Protein 1GL2 (pdb70)

Foldseek 3Di:
DVVVVVVVVVVVVVVVVVVVVVVVVVVVVVVVVVVVVVVVVVVVVVVVVVVVVD/DVVVVVVVVVVVVVVVVVVVVVVVVVVVVVCVVVVVVVVVVVVVVVVVVVVVVVVVVVVD/DDPVVVVVVVCVVVVVVVVVVVVVVVVVVVVVVVVVVVVVVVVVVVVVVVVVVVVVVVVD/DVVVVVVVVVVVVVVVVVVVVVVVVVVVVVVVVVVVVVCVVVVVVVVVVVVVVVD

Sequence (229 aa):
RVRNLQSEVEGV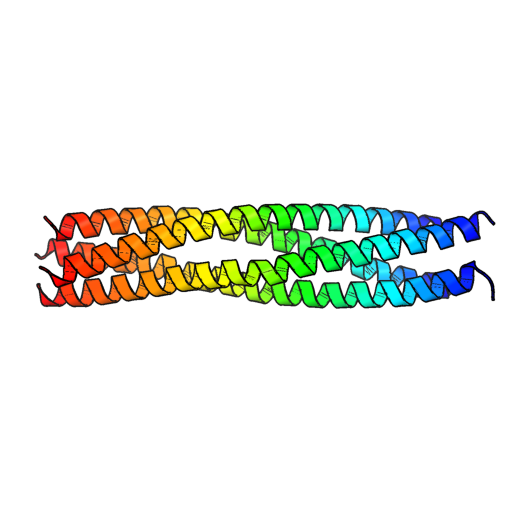KNIMTQNVERILARGENLDHLRNKTEDLEATSEHFKTTSQKVHERESSIRQLEADIMDINEIFKDLGMMIHEQGDVIDSIEANVESAEVHVQQANQQLSRAAMNRATQSIERSHRIATETDQIGTEIIEELGEQRDQLERTKSRLVNTNENLSKSRKILRSMDAGLDALSSIISRQKQMGQEIGNELDEQNEIIDDLANLVENTDEKLRTEARRVTL

InterPro domains:
  IPR001388 Synaptobrevin-like [PR00219] (16-35)
  IPR001388 Synaptobrevin-like [PR00219] (36-55)
  IPR001388 Synaptobrevin-like [PR00219] (72-91)
  IPR001388 Synaptobrevin-like [PS00417] (29-48)
  IPR016444 Synaptobrevin/Vesicle-associated membrane protein [PIRSF005409] (6-93)
  IPR016444 Synaptobrevin/Vesicle-associated membrane protein [PTHR45701] (6-94)
  IPR042855 v-SNARE, coiled-coil homology domain [PF00957] (12-91)
  IPR042855 v-SNARE, coiled-coil homology domain [PS50892] (11-71)

B-factor: mean 22.13, std 10.2, range [7.34, 128.79]

CATH classification: 1.20.5.110

Radius of gyration: 25.36 Å; Cα contacts (8 Å, |Δi|>4): 239; chains: 4; bounding box: 27×21×88 Å

GO terms:
  GO:0030496 midbody (C, IDA)
  GO:0031901 early endosome membrane (C, EXP)
  GO:0031902 late endosome membrane (C, EXP)
  GO:0005765 lysosomal membrane (C, EXP)
  GO:0005515 protein binding (F, IPI)
  GO:0005484 SNAP receptor activity (F, IDA)
  GO:0031902 late endosome membrane (C, IDA)
  GO:0055037 recycling endosome (C, IDA)
  GO:0005765 lysosomal membrane (C, IDA)
  GO:0031201 SNARE complex (C, IDA)
  GO:0016192 vesicle-mediated transport (P, IDA)
  GO:0006906 vesicle fusion (P, IDA)
  GO:0061025 membrane fusion (P, IDA)
  GO:0065003 protein-containing complex assembly (P, IDA)

Organism: Rattus norvegicus (NCBI:txid10116)

Solvent-accessible surface area: 11782 Å² total; per-residue (Å²): 96,14,75,57,4,56,66,76,2,116,23,0,96,86,27,0,60,80,0,17,100,58,0,85,38,0,12,125,57,0,59,104,0,71,79,41,0,86,74,0,27,55,1,0,82,87,0,54,57,15,2,93,151,81,176,149,131,35,43,22,1,109,108,4,16,44,55,1,88,68,1,5,102,27,0,82,60,0,11,118,36,0,121,95,22,12,98,18,0,75,42,0,20,55,28,1,62,33,1,26,61,24,0,77,62,0,9,113,68,0,67,86,51,69,194,82,157,14,61,54,0,17,86,104,1,68,141,34,0,43,64,0,4,110,26,0,77,112,2,59,96,35,0,28,101,8,57,80,24,0,63,116,1,70,60,76,1,66,80,2,42,110,20,1,55,104,0,138,152,23,26,177,87,92,94,75,32,7,95,42,0,51,63,12,2,69,112,0,58,103,17,0,74,88,1,4,97,41,0,62,92,0,28,126,23,2,84,53,1,12,75,44,0,90,82,3,20,105,66,0,116,71,12,2,179,47,14,90,108

Secondary structure (P-SEA, 3-state):
caaaaaaaaaaaaaaaaaaaaaaaaaaaaaaaaaaaaaaaaaaaaaaaaaaacc/caaaaaaaaaaaaaaaaaaaaaaaaaaaaaaaaaaaaaaaaaaaaaaaaaaaaaaaaaac/ccaaaaaaaaaaaaaaaaaaaaaaaaaaaaaaaaaaaaaaaaaaaaaaaaaaaaaaaaac/caaaaaaaaaaaaaaaaaaaaaaaaaaaaaaaaaaaaaaaaaaaaaaaaaaaaac

Structure (mmCIF, N/CA/C/O backbone):
data_1GL2
#
_entry.id   1GL2
#
_cell.length_a   50.700
_cell.length_b   41.100
_cell.length_c   51.500
_cell.angle_alpha   90.00
_cell.angle_beta   109.40
_cell.angle_gamma   90.00
#
_symmetry.space_group_name_H-M   'P 1 21 1'
#
loop_
_entity.id
_entity.type
_entity.pdbx_description
1 polymer ENDOB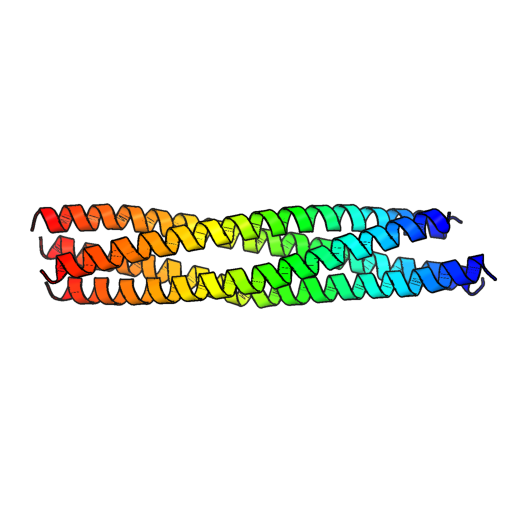REVIN
2 polymer 'SYNTAXIN 7'
3 polymer 'VESICLE TRANSPORT V-SNARE PROTEIN VTI1-LIKE 1'
4 polymer 'SYNTAXIN 8'
5 water water
#
loop_
_atom_site.group_PDB
_atom_site.id
_atom_site.type_symbol
_atom_site.label_atom_id
_atom_site.label_alt_id
_atom_site.label_comp_id
_atom_site.label_asym_id
_atom_site.label_entity_id
_atom_site.label_seq_id
_atom_site.pdbx_PDB_ins_code
_atom_site.Cartn_x
_atom_site.Cartn_y
_atom_site.Cartn_z
_atom_site.occupancy
_atom_site.B_iso_or_equiv
_atom_site.auth_seq_id
_atom_site.auth_comp_id
_atom_site.auth_asym_id
_atom_site.auth_atom_id
_atom_site.pdbx_PDB_model_num
ATOM 1 N N . ARG A 1 10 ? 22.663 15.195 63.314 1.00 31.39 11 ARG A N 1
ATOM 2 C CA . ARG A 1 10 ? 23.140 16.605 63.430 1.00 32.39 11 ARG A CA 1
ATOM 3 C C . ARG A 1 10 ? 22.209 17.573 62.708 1.00 32.45 11 ARG A C 1
ATOM 4 O O . ARG A 1 10 ? 21.821 17.351 61.559 1.00 31.73 11 ARG A O 1
ATOM 6 N N . VAL A 1 11 ? 21.865 18.652 63.400 1.00 31.85 12 VAL A N 1
ATOM 7 C CA . VAL A 1 11 ? 20.984 19.674 62.861 1.00 31.33 12 VAL A CA 1
ATOM 8 C C . VAL A 1 11 ? 21.754 20.563 61.890 1.00 31.80 12 VAL A C 1
ATOM 9 O O . VAL A 1 11 ? 21.187 21.078 60.923 1.00 31.40 12 VAL A O 1
ATOM 13 N N . ARG A 1 12 ? 23.049 20.731 62.149 1.00 31.43 13 ARG A N 1
ATOM 14 C CA . ARG A 1 12 ? 23.904 21.551 61.297 1.00 30.10 13 ARG A CA 1
ATOM 15 C C . ARG A 1 12 ? 24.041 20.907 59.919 1.00 28.91 13 ARG A C 1
ATOM 16 O O . ARG A 1 12 ? 23.972 21.588 58.898 1.00 28.91 13 ARG A O 1
ATOM 18 N N . ASN A 1 13 ? 24.228 19.5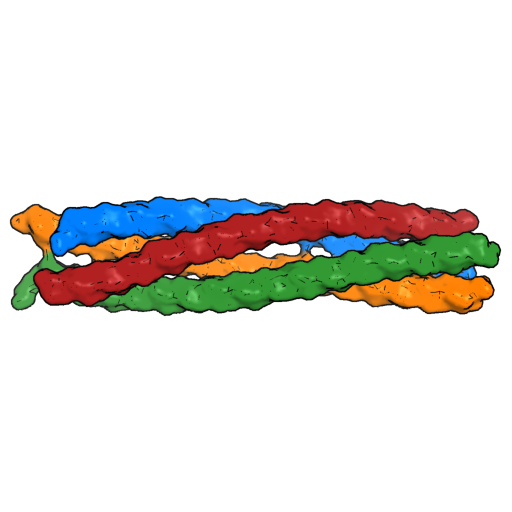91 59.896 1.00 28.02 14 ASN A N 1
ATOM 19 C CA . ASN A 1 13 ? 24.367 18.868 58.637 1.00 28.24 14 ASN A CA 1
ATOM 20 C C . ASN A 1 13 ? 23.074 18.987 57.832 1.00 27.33 14 ASN A C 1
ATOM 21 O O . ASN A 1 13 ? 23.083 19.385 56.668 1.00 27.10 14 ASN A O 1
ATOM 23 N N . LEU A 1 14 ? 21.964 18.644 58.474 1.00 27.03 15 LEU A N 1
ATOM 24 C CA . LEU A 1 14 ? 20.657 18.699 57.841 1.00 25.74 15 LEU A CA 1
ATOM 25 C C . LEU A 1 14 ? 20.414 20.091 57.253 1.00 25.40 15 LEU A C 1
ATOM 26 O O . LEU A 1 14 ? 19.895 20.218 56.143 1.00 23.80 15 LEU A O 1
ATOM 31 N N . GLN A 1 15 ? 20.807 21.129 57.989 1.00 25.67 16 GLN A N 1
ATOM 32 C CA . GLN A 1 15 ? 20.641 22.507 57.530 1.00 26.67 16 GLN A CA 1
ATOM 33 C C . GLN A 1 15 ? 21.403 22.769 56.234 1.00 26.75 16 GLN A C 1
ATOM 34 O O . GLN A 1 15 ? 20.893 23.427 55.322 1.00 24.98 16 GLN A O 1
ATOM 40 N N . SER A 1 16 ? 22.631 22.261 56.166 1.00 25.96 17 SER A N 1
ATOM 41 C CA . SER A 1 16 ? 23.469 22.436 54.986 1.00 26.37 17 SER A CA 1
ATOM 42 C C . SER A 1 16 ? 22.881 21.708 53.773 1.00 24.79 17 SER A C 1
ATOM 43 O O . SER A 1 16 ? 22.849 22.255 52.670 1.00 23.14 17 SER A O 1
ATOM 46 N N . GLU A 1 17 ? 22.417 20.477 53.983 1.00 24.34 18 GLU A N 1
ATOM 47 C CA . GLU A 1 17 ? 21.828 19.690 52.902 1.00 23.97 18 GLU A CA 1
ATOM 48 C C . GLU A 1 17 ? 20.555 20.340 52.387 1.00 22.74 18 GLU A C 1
ATOM 49 O O . GLU A 1 17 ? 20.292 20.336 51.186 1.00 21.81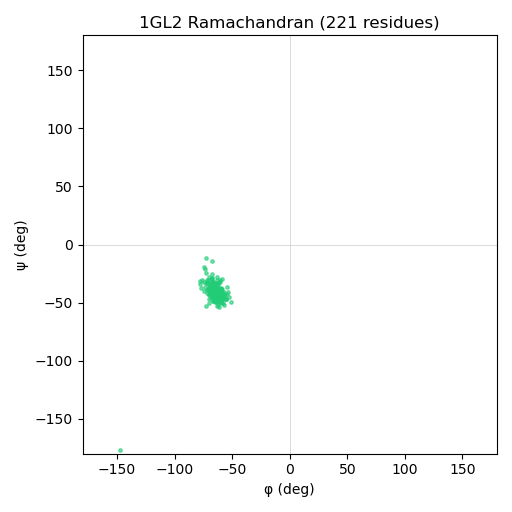 18 GLU A O 1
ATOM 55 N N . VAL A 1 18 ? 19.761 20.897 53.297 1.00 21.65 19 VAL A N 1
ATOM 56 C CA . VAL A 1 18 ? 18.526 21.557 52.906 1.00 20.03 19 VAL A CA 1
ATOM 57 C C . VAL A 1 18 ? 18.823 22.804 52.075 1.00 19.68 19 VAL A C 1
ATOM 58 O O . VAL A 1 18 ? 18.112 23.096 51.112 1.00 19.78 19 VAL A O 1
ATOM 62 N N . GLU A 1 19 ? 19.876 23.536 52.431 1.00 19.98 20 GLU A N 1
ATOM 63 C CA . GLU A 1 19 ? 20.242 24.729 51.675 1.00 20.70 20 GLU A CA 1
ATOM 64 C C . GLU A 1 19 ? 20.694 24.292 50.283 1.00 19.39 20 GLU A C 1
ATOM 65 O O . GLU A 1 19 ? 20.420 24.962 49.292 1.00 18.22 20 GLU A O 1
ATOM 71 N N . GLY A 1 20 ? 21.386 23.158 50.220 1.00 18.87 21 GLY A N 1
ATOM 72 C CA . GLY A 1 20 ? 21.848 22.637 48.945 1.00 17.90 21 GLY A CA 1
ATOM 73 C C . GLY A 1 20 ? 20.675 22.205 48.078 1.00 16.68 21 GLY A C 1
ATOM 74 O O . GLY A 1 20 ? 20.693 22.397 46.866 1.00 16.80 21 GLY A O 1
ATOM 75 N N . VAL A 1 21 ? 19.655 21.611 48.690 1.00 14.94 22 VAL A N 1
ATOM 76 C CA . VAL A 1 21 ? 18.480 21.190 47.937 1.00 14.72 22 VAL A CA 1
ATOM 77 C C . VAL A 1 21 ? 17.750 22.426 47.426 1.00 14.84 22 VAL A C 1
ATOM 78 O O . VAL A 1 21 ? 17.325 22.468 46.272 1.00 15.06 22 VAL A O 1
ATOM 82 N N . LYS A 1 22 ? 17.609 23.440 48.273 1.00 15.60 23 LYS A N 1
ATOM 83 C CA . LYS A 1 22 ? 16.929 24.650 47.835 1.00 17.47 23 LYS A CA 1
ATOM 84 C C . LYS A 1 22 ? 17.665 25.268 46.652 1.00 17.34 23 LYS A C 1
ATOM 85 O O . LYS A 1 22 ? 17.040 25.753 45.707 1.00 19.24 23 LYS A O 1
ATOM 91 N N . ASN A 1 23 ? 18.993 25.241 46.696 1.00 16.23 24 ASN A N 1
ATOM 92 C CA . ASN A 1 23 ? 19.789 25.808 45.618 1.00 16.52 24 ASN A CA 1
ATOM 93 C C . ASN A 1 23 ? 19.627 25.035 44.304 1.00 15.54 24 ASN A C 1
ATOM 94 O O . ASN A 1 23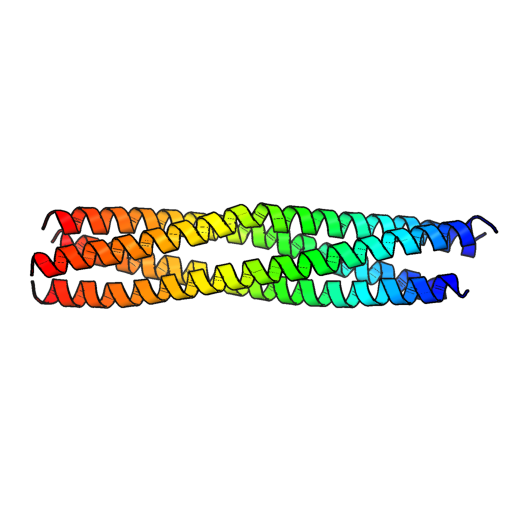 ? 19.452 25.637 43.244 1.00 14.85 24 ASN A O 1
ATOM 99 N N . ILE A 1 24 ? 19.682 23.708 44.382 1.00 15.57 25 ILE A N 1
ATOM 100 C CA . ILE A 1 24 ? 19.537 22.845 43.209 1.00 17.83 25 ILE A CA 1
ATOM 101 C C . ILE A 1 24 ? 18.148 22.989 42.595 1.00 16.00 25 ILE A C 1
ATOM 102 O O . ILE A 1 24 ? 18.007 23.164 41.385 1.00 16.76 25 ILE A O 1
ATOM 107 N N . MET A 1 25 ? 17.119 22.898 43.431 1.00 14.91 26 MET A N 1
ATOM 108 C CA . MET A 1 25 ? 15.752 23.005 42.944 1.00 11.97 26 MET A CA 1
ATOM 109 C C . MET A 1 25 ? 15.413 24.389 42.398 1.00 12.58 26 MET A C 1
ATOM 110 O O . MET A 1 25 ? 14.642 24.500 41.446 1.00 12.00 26 MET A O 1
ATOM 115 N N . THR A 1 26 ? 15.968 25.446 42.985 1.00 10.40 27 THR A N 1
ATOM 116 C CA . THR A 1 26 ? 15.690 26.781 42.464 1.00 11.41 27 THR A CA 1
ATOM 117 C C . THR A 1 26 ? 16.279 26.857 41.056 1.00 12.61 27 THR A C 1
ATOM 118 O O . THR A 1 26 ? 15.679 27.441 40.159 1.00 12.41 27 THR A O 1
ATOM 122 N N . GLN A 1 27 ? 17.446 26.247 40.864 1.00 13.25 28 GLN A N 1
ATOM 123 C CA . GLN A 1 27 ? 18.089 26.232 39.551 1.00 14.13 28 GLN A CA 1
ATOM 124 C C . GLN A 1 27 ? 17.263 25.405 38.577 1.00 13.11 28 GLN A C 1
ATOM 125 O O . GLN A 1 27 ? 17.261 25.677 37.374 1.00 12.26 28 GLN A O 1
ATOM 131 N N . ASN A 1 28 ? 16.582 24.384 39.093 1.00 10.48 29 ASN A N 1
ATOM 132 C CA . ASN A 1 28 ? 15.740 23.542 38.250 1.00 11.30 29 ASN A CA 1
ATOM 133 C C . ASN A 1 28 ? 14.517 24.333 37.797 1.00 10.57 29 ASN A C 1
ATOM 134 O O . ASN A 1 28 ? 14.064 24.180 36.663 1.00 9.33 29 ASN A O 1
ATOM 139 N N . VAL A 1 29 ? 13.978 25.177 38.677 1.00 10.02 30 VAL A N 1
ATOM 140 C CA . VAL A 1 29 ? 12.843 25.993 38.279 1.00 10.34 30 VAL A CA 1
ATOM 141 C C . VAL A 1 29 ? 13.323 26.950 37.182 1.00 10.53 30 VAL A C 1
ATOM 142 O O . VAL A 1 29 ? 12.581 27.243 36.248 1.00 12.62 30 VAL A O 1
ATOM 146 N N . GLU A 1 30 ? 14.563 27.426 37.281 1.00 11.70 31 GLU A N 1
ATOM 147 C CA . GLU A 1 30 ? 15.107 28.320 36.253 1.00 12.32 31 GLU A CA 1
ATOM 148 C C . GLU A 1 30 ? 15.259 27.552 34.945 1.00 12.09 31 GLU A C 1
ATOM 149 O O . GLU A 1 30 ? 15.051 28.098 33.863 1.00 11.92 31 GLU A O 1
ATOM 155 N N . ARG A 1 31 ? 15.644 26.284 35.047 1.00 12.21 32 ARG A N 1
ATOM 156 C CA . ARG A 1 31 ? 15.792 25.452 33.859 1.00 11.71 32 ARG A CA 1
ATOM 157 C C . ARG A 1 31 ? 14.428 25.258 33.209 1.00 10.71 32 ARG A C 1
ATOM 158 O O . ARG A 1 31 ? 14.322 25.226 31.987 1.00 11.37 32 ARG A O 1
ATOM 166 N N . ILE A 1 32 ? 13.380 25.137 34.024 1.00 11.68 33 ILE A N 1
ATOM 167 C CA . ILE A 1 32 ? 12.036 24.939 33.490 1.00 11.41 33 ILE A CA 1
ATOM 168 C C . ILE A 1 32 ? 11.446 26.231 32.932 1.00 11.29 33 ILE A C 1
ATOM 169 O O . ILE A 1 32 ? 10.657 26.198 31.989 1.00 10.37 33 ILE A O 1
ATOM 174 N N . LEU A 1 33 ? 11.825 27.371 33.507 1.00 11.24 34 LEU A N 1
ATOM 175 C CA . LEU A 1 33 ? 11.351 28.645 32.988 1.00 11.05 34 LEU A CA 1
ATOM 176 C C . LEU A 1 33 ? 12.023 28.809 31.625 1.00 11.75 34 LEU A C 1
ATOM 177 O O . LEU A 1 33 ? 11.424 29.306 30.673 1.00 12.15 34 LEU A O 1
ATOM 182 N N . ALA A 1 34 ? 13.270 28.364 31.526 1.00 11.60 35 ALA A N 1
ATOM 183 C CA . ALA A 1 34 ? 13.998 28.447 30.267 1.00 11.66 35 ALA A CA 1
ATOM 184 C C . ALA A 1 34 ? 13.418 27.459 29.259 1.00 12.49 35 ALA A C 1
ATOM 185 O O . ALA A 1 34 ? 13.308 27.770 28.069 1.00 13.42 35 ALA A O 1
ATOM 187 N N . ARG A 1 35 ? 13.040 26.268 29.722 1.00 12.53 36 ARG A N 1
ATOM 188 C CA . ARG A 1 35 ? 12.484 25.281 28.802 1.00 10.76 36 ARG A CA 1
ATOM 189 C C . ARG A 1 35 ? 11.162 25.796 28.250 1.00 10.96 36 ARG A C 1
ATOM 190 O O . ARG A 1 35 ? 10.811 25.513 27.113 1.00 10.81 36 ARG A O 1
ATOM 198 N N . GLY A 1 36 ? 10.432 26.553 29.063 1.00 11.72 37 GLY A N 1
ATOM 199 C CA . GLY A 1 36 ? 9.160 27.099 28.618 1.00 12.14 37 GLY A CA 1
ATOM 200 C C . GLY A 1 36 ? 9.385 28.049 27.458 1.00 13.66 37 GLY A C 1
ATOM 201 O O . GLY A 1 36 ? 8.644 28.037 26.480 1.00 12.62 37 GLY A O 1
ATOM 202 N N . GLU A 1 37 ? 10.416 28.881 27.564 1.00 13.62 38 GLU A N 1
ATOM 203 C CA . GLU A 1 37 ? 10.732 29.820 26.495 1.00 15.76 38 GLU A CA 1
ATOM 204 C C . GLU A 1 37 ? 11.145 29.052 25.241 1.00 15.83 38 GLU A C 1
ATOM 205 O O . GLU A 1 37 ? 10.671 29.338 24.140 1.00 15.82 38 GLU A O 1
ATOM 211 N N . ASN A 1 38 ? 12.035 28.078 25.417 1.00 15.75 39 ASN A N 1
ATOM 212 C CA . ASN A 1 38 ? 12.515 27.286 24.292 1.00 15.34 39 ASN A CA 1
ATOM 213 C C . ASN A 1 38 ? 11.400 26.475 23.640 1.00 14.68 39 ASN A C 1
ATOM 214 O O . ASN A 1 38 ? 11.408 26.288 22.427 1.00 15.17 39 ASN A O 1
ATOM 219 N N . LEU A 1 39 ? 10.435 26.005 24.430 1.00 13.91 40 LEU A N 1
ATOM 220 C CA . LEU A 1 39 ? 9.321 25.236 23.878 1.00 14.71 40 LEU A CA 1
ATOM 221 C C . LEU A 1 39 ? 8.377 26.137 23.074 1.00 15.90 40 LEU A C 1
ATOM 222 O O . LEU A 1 39 ? 7.857 25.730 22.034 1.00 15.52 40 LEU A O 1
ATOM 227 N N . ASP A 1 40 ? 8.145 27.355 23.554 1.00 16.28 41 ASP A N 1
ATOM 228 C CA . ASP A 1 40 ? 7.280 28.285 22.830 1.00 17.91 41 ASP A CA 1
ATOM 229 C C . ASP A 1 40 ? 7.947 28.648 21.502 1.00 17.90 41 ASP A C 1
ATOM 230 O O . ASP A 1 40 ? 7.294 28.715 20.463 1.00 19.98 41 ASP A O 1
ATOM 235 N N . HIS A 1 41 ? 9.255 28.881 21.546 1.00 17.86 42 HIS A N 1
ATOM 236 C CA . HIS A 1 41 ? 10.013 29.220 20.349 1.00 17.26 42 HIS A CA 1
ATOM 237 C C . HIS A 1 41 ? 9.895 28.067 19.352 1.00 18.16 42 HIS A C 1
ATOM 238 O O . HIS A 1 41 ? 9.582 28.279 18.178 1.00 17.33 42 HIS A O 1
ATOM 245 N N . LEU A 1 42 ? 10.136 26.845 19.823 1.00 17.11 43 LEU A N 1
ATOM 246 C CA . LEU A 1 42 ? 10.035 25.663 18.971 1.00 17.31 43 LEU A CA 1
ATOM 247 C C . LEU A 1 42 ? 8.610 25.500 18.436 1.00 17.85 43 LEU A C 1
ATOM 248 O O . LEU A 1 42 ? 8.426 25.189 17.260 1.00 17.42 43 LEU A O 1
ATOM 253 N N . ARG A 1 43 ? 7.601 25.714 19.279 1.00 18.62 44 ARG A N 1
ATOM 254 C CA . ARG A 1 43 ? 6.225 25.570 18.808 1.00 20.17 44 ARG A CA 1
ATOM 255 C C . ARG A 1 43 ? 5.923 26.523 17.664 1.00 20.90 44 ARG A C 1
ATOM 256 O O . ARG A 1 43 ? 5.225 26.157 16.717 1.00 20.12 44 ARG A O 1
ATOM 264 N N . ASN A 1 44 ? 6.433 27.749 17.754 1.00 21.25 45 ASN A N 1
ATOM 265 C CA . ASN A 1 44 ? 6.195 28.721 16.693 1.00 22.78 45 ASN A CA 1
ATOM 266 C C . ASN A 1 44 ? 6.824 28.234 15.397 1.00 21.68 45 ASN A C 1
ATOM 267 O O . ASN A 1 44 ? 6.245 28.380 14.321 1.00 21.76 45 ASN A O 1
ATOM 272 N N . LYS A 1 45 ? 8.009 27.645 15.503 1.00 19.89 46 LYS A N 1
ATOM 273 C CA . LYS A 1 45 ? 8.705 27.140 14.329 1.00 19.33 46 LYS A CA 1
ATOM 274 C C . LYS A 1 45 ? 7.934 25.991 13.700 1.00 17.74 46 LYS A C 1
ATOM 275 O O . LYS A 1 45 ? 7.909 25.856 12.482 1.00 16.37 46 LYS A O 1
ATOM 281 N N . THR A 1 46 ? 7.313 25.158 14.529 1.00 15.67 47 THR A N 1
ATOM 282 C CA . THR A 1 46 ? 6.541 24.036 14.005 1.00 17.10 47 THR A CA 1
ATOM 283 C C . THR A 1 46 ? 5.229 24.507 13.372 1.00 17.19 47 THR A C 1
ATOM 284 O O . THR A 1 46 ? 4.669 23.831 12.507 1.00 15.95 47 THR A O 1
ATOM 288 N N . GLU A 1 47 ? 4.735 25.666 13.794 1.00 17.48 48 GLU A N 1
ATOM 289 C CA . GLU A 1 47 ? 3.511 26.189 13.205 1.00 20.10 48 GLU A CA 1
ATOM 290 C C . GLU A 1 47 ? 3.867 26.716 11.819 1.00 18.96 48 GLU A C 1
ATOM 291 O O . GLU A 1 47 ? 3.111 26.539 10.869 1.00 18.57 48 GLU A O 1
ATOM 297 N N . ASP A 1 48 ? 5.027 27.357 11.711 1.00 17.56 49 ASP A N 1
ATOM 298 C CA . ASP A 1 48 ? 5.498 27.861 10.429 1.00 18.64 49 ASP A CA 1
ATOM 299 C C . ASP A 1 48 ? 5.732 26.665 9.498 1.00 19.25 49 ASP A C 1
ATOM 300 O O . ASP A 1 48 ? 5.431 26.720 8.305 1.00 19.38 49 ASP A O 1
ATOM 305 N N . LEU A 1 49 ? 6.271 25.584 10.055 1.00 17.70 50 LEU A N 1
ATOM 306 C CA . LEU A 1 49 ? 6.557 24.378 9.285 1.00 18.57 50 LEU A CA 1
ATOM 307 C C . LEU A 1 49 ? 5.278 23.734 8.765 1.00 19.00 50 LEU A C 1
ATOM 308 O O . LEU A 1 49 ? 5.200 23.317 7.609 1.00 17.81 50 LEU A O 1
ATOM 313 N N . GLU A 1 50 ? 4.275 23.650 9.628 1.00 19.95 51 GLU A N 1
ATOM 314 C CA . GLU A 1 50 ? 3.009 23.039 9.252 1.00 21.97 51 GLU A CA 1
ATOM 315 C C . GLU A 1 50 ? 2.325 23.877 8.169 1.00 20.74 51 GLU A C 1
ATOM 316 O O . GLU A 1 50 ? 1.718 23.338 7.242 1.00 18.93 51 GLU A O 1
ATOM 322 N N . ALA A 1 51 ? 2.449 25.198 8.282 1.00 20.55 52 ALA A N 1
ATOM 323 C CA . ALA A 1 51 ? 1.855 26.116 7.312 1.00 21.01 52 ALA A CA 1
ATOM 324 C C . ALA A 1 51 ? 2.472 25.910 5.928 1.00 20.17 52 ALA A C 1
ATOM 325 O O . ALA A 1 51 ? 1.758 25.799 4.932 1.00 19.91 52 ALA A O 1
ATOM 327 N N . THR A 1 52 ? 3.800 25.860 5.877 1.00 18.10 53 THR A N 1
ATOM 328 C CA . THR A 1 52 ? 4.515 25.661 4.623 1.00 17.83 53 THR A CA 1
ATOM 329 C C . THR A 1 52 ? 4.139 24.322 4.004 1.00 17.99 53 THR A C 1
ATOM 330 O O . THR A 1 52 ? 4.028 24.210 2.785 1.00 17.85 53 THR A O 1
ATOM 334 N N . SER A 1 53 ? 3.944 23.305 4.841 1.00 17.90 54 SER A N 1
ATOM 335 C CA . SER A 1 53 ? 3.591 21.981 4.336 1.00 19.35 54 SER A CA 1
ATOM 336 C C . SER A 1 53 ? 2.205 21.995 3.692 1.00 20.44 54 SER A C 1
ATOM 337 O O . SER A 1 53 ? 1.942 21.247 2.751 1.00 19.65 54 SER A O 1
ATOM 340 N N . GLU A 1 54 ? 1.319 22.840 4.206 1.00 22.53 55 GLU A N 1
ATOM 341 C CA . GLU A 1 54 ? -0.023 22.948 3.648 1.00 25.44 55 GLU A CA 1
ATOM 342 C C . GLU A 1 54 ? 0.082 23.552 2.253 1.00 24.56 55 GLU A C 1
ATOM 343 O O . GLU A 1 54 ? -0.576 23.091 1.316 1.00 23.92 55 GLU A O 1
ATOM 349 N N . HIS A 1 55 ? 0.917 24.581 2.120 1.00 23.18 56 HIS A N 1
ATOM 350 C CA . HIS A 1 55 ? 1.124 25.232 0.834 1.00 22.63 56 HIS A CA 1
ATOM 351 C C . HIS A 1 55 ? 1.690 24.207 -0.142 1.00 22.65 56 HIS A C 1
ATOM 352 O O . HIS A 1 55 ? 1.221 24.078 -1.272 1.00 22.35 56 HIS A O 1
ATOM 359 N N . PHE A 1 56 ? 2.706 23.479 0.306 1.00 21.53 57 PHE A N 1
ATOM 360 C CA . PHE A 1 56 ? 3.340 22.461 -0.524 1.00 20.67 57 PHE A CA 1
ATOM 361 C C . PHE A 1 56 ? 2.291 21.466 -1.019 1.00 21.07 57 PHE A C 1
ATOM 362 O O . PHE A 1 56 ? 2.250 21.133 -2.204 1.00 20.27 57 PHE A O 1
ATOM 370 N N . LYS A 1 57 ? 1.437 21.002 -0.111 1.00 21.85 58 LYS A N 1
ATOM 371 C CA . LYS A 1 57 ? 0.391 20.048 -0.467 1.00 24.96 58 LYS A CA 1
ATOM 372 C C . LYS A 1 57 ? -0.568 20.642 -1.498 1.00 26.82 58 LYS A C 1
ATOM 373 O O . LYS A 1 57 ? -0.905 20.000 -2.493 1.00 27.03 58 LYS A O 1
ATOM 379 N N . THR A 1 58 ? -1.001 21.873 -1.251 1.00 28.73 59 THR A N 1
ATOM 380 C CA . THR A 1 58 ? -1.922 22.572 -2.142 1.00 29.76 59 THR A CA 1
ATOM 381 C C . THR A 1 58 ? -1.345 22.760 -3.542 1.00 29.95 59 THR A C 1
ATOM 382 O O . THR A 1 58 ? -2.011 22.489 -4.541 1.00 29.33 59 THR A O 1
ATOM 386 N N . THR A 1 59 ? -0.106 23.231 -3.604 1.00 29.87 60 THR A N 1
ATOM 387 C CA . THR A 1 59 ? 0.569 23.458 -4.872 1.00 31.04 60 THR A CA 1
ATOM 388 C C . THR A 1 59 ? 0.750 22.156 -5.647 1.00 30.69 60 THR A C 1
ATOM 389 O O . THR A 1 59 ? 0.682 22.143 -6.874 1.00 30.56 60 THR A O 1
ATOM 393 N N . SER A 1 60 ? 0.985 21.062 -4.930 1.00 30.25 61 SER A N 1
ATOM 394 C CA . SER A 1 60 ? 1.163 19.766 -5.573 1.00 30.86 61 SER A CA 1
ATOM 395 C C . SER A 1 60 ? -0.153 19.268 -6.166 1.00 31.51 61 SER A C 1
ATOM 396 O O . SER A 1 60 ? -0.166 18.651 -7.230 1.00 31.02 61 SER A O 1
ATOM 399 N N . GLN A 1 61 ? -1.258 19.533 -5.477 1.00 32.18 62 GLN A N 1
ATOM 400 C CA . GLN A 1 61 ? -2.567 19.102 -5.957 1.00 34.97 62 GLN A CA 1
ATOM 401 C C . GLN A 1 61 ? -2.907 19.776 -7.278 1.00 35.71 62 GLN A C 1
ATOM 402 O O . GLN A 1 61 ? -3.641 19.225 -8.092 1.00 35.61 62 GLN A O 1
ATOM 408 N N . LYS A 1 62 ? -2.351 20.963 -7.492 1.00 38.34 63 LYS A N 1
ATOM 409 C CA . LYS A 1 62 ? -2.609 21.723 -8.707 1.00 41.25 63 LYS A CA 1
ATOM 410 C C . LYS A 1 62 ? -1.943 21.164 -9.957 1.00 42.67 63 LYS A C 1
ATOM 411 O O . LYS A 1 62 ? -2.607 20.940 -10.970 1.00 44.37 63 LYS A O 1
ATOM 417 N N . VAL A 1 63 ? -0.635 20.938 -9.892 1.00 43.81 64 VAL A N 1
ATOM 418 C CA . VAL A 1 63 ? 0.102 20.418 -11.041 1.00 45.08 64 VAL A CA 1
ATOM 419 C C . VAL A 1 63 ? -0.548 19.165 -11.629 1.00 45.68 64 VAL A C 1
ATOM 423 N N . HIS B 2 5 ? 17.173 26.909 73.611 1.00 40.01 169 HIS B N 1
ATOM 424 C CA . HIS B 2 5 ? 16.210 26.843 72.476 1.00 39.05 169 HIS B CA 1
ATOM 425 C C . HIS B 2 5 ? 16.860 27.083 71.112 1.00 36.60 169 HIS B C 1
ATOM 426 O O . HIS B 2 5 ? 16.160 27.202 70.110 1.00 35.85 169 HIS B O 1
ATOM 433 N N . GLU B 2 6 ? 18.188 27.155 71.060 1.00 35.28 170 GLU B N 1
ATOM 434 C CA . GLU B 2 6 ? 18.850 27.379 69.778 1.00 35.39 170 GLU B CA 1
ATOM 435 C C . GLU B 2 6 ? 18.738 26.155 68.882 1.00 32.07 170 GLU B C 1
ATOM 436 O O . GLU B 2 6 ? 18.572 26.282 67.670 1.00 30.89 170 GLU B O 1
ATOM 442 N N . ARG B 2 7 ? 18.843 24.967 69.467 1.00 28.70 171 ARG B N 1
ATOM 443 C CA . ARG B 2 7 ? 18.713 23.756 68.669 1.00 26.48 171 ARG B CA 1
ATOM 444 C C . ARG B 2 7 ? 17.250 23.652 68.250 1.00 24.36 171 ARG B C 1
ATOM 445 O O . ARG B 2 7 ? 16.944 23.327 67.107 1.00 24.06 171 ARG B O 1
ATOM 453 N N . GLU B 2 8 ? 16.347 23.932 69.184 1.00 22.57 172 GLU B N 1
ATOM 454 C CA . GLU B 2 8 ? 14.924 23.901 68.883 1.00 21.08 172 GLU B CA 1
ATOM 455 C C . GLU B 2 8 ? 14.656 24.889 67.751 1.00 19.76 172 GLU B C 1
ATOM 456 O O . GLU B 2 8 ? 13.971 24.565 66.783 1.00 17.13 172 GLU B O 1
ATOM 462 N N . SER B 2 9 ? 15.206 26.093 67.877 1.00 19.31 173 SER B N 1
ATOM 463 C CA . SER B 2 9 ? 15.027 27.122 66.859 1.00 19.55 173 SER B CA 1
ATOM 464 C C . SER B 2 9 ? 15.533 26.669 65.496 1.00 19.00 173 SER B C 1
ATOM 465 O O . SER B 2 9 ? 14.846 26.831 64.483 1.00 16.55 173 SER B O 1
ATOM 468 N N . SER B 2 10 ? 16.741 26.113 65.469 1.00 18.23 174 SER B N 1
ATOM 469 C CA . SER B 2 10 ? 17.319 25.642 64.219 1.00 18.14 174 SER B CA 1
ATOM 470 C C . SER B 2 10 ? 16.431 24.569 63.610 1.00 17.22 174 SER B C 1
ATOM 471 O O . SER B 2 10 ? 16.254 24.521 62.393 1.00 17.66 174 SER B O 1
ATOM 474 N N . ILE B 2 11 ? 15.870 23.716 64.462 1.00 15.41 175 ILE B N 1
ATOM 475 C CA . ILE B 2 11 ? 14.995 22.642 64.008 1.00 14.25 175 ILE B CA 1
ATOM 476 C C . ILE B 2 11 ? 13.690 23.197 63.426 1.00 13.30 175 ILE B C 1
ATOM 477 O O . ILE B 2 11 ? 13.233 22.752 62.372 1.00 13.86 175 ILE B O 1
ATOM 482 N N . ARG B 2 12 ? 13.102 24.174 64.110 1.00 12.71 176 ARG B N 1
ATOM 483 C CA . ARG B 2 12 ? 11.858 24.791 63.657 1.00 12.49 176 ARG B CA 1
ATOM 484 C C . ARG B 2 12 ? 12.059 25.566 62.351 1.00 13.21 176 ARG B C 1
ATOM 485 O O . ARG B 2 12 ? 11.169 25.613 61.502 1.00 13.05 176 ARG B O 1
ATOM 493 N N . GLN B 2 13 ? 13.232 26.170 62.187 1.00 14.11 177 GLN B N 1
ATOM 494 C CA . GLN B 2 13 ? 13.538 26.918 60.969 1.00 15.82 177 GLN B CA 1
ATOM 495 C C . GLN B 2 13 ? 13.763 25.948 59.820 1.00 14.86 177 GLN B C 1
ATOM 496 O O . GLN B 2 13 ? 13.452 26.239 58.664 1.00 13.69 177 GLN B O 1
ATOM 502 N N . LEU B 2 14 ? 14.307 24.788 60.157 1.00 12.82 178 LEU B N 1
ATOM 503 C CA . LEU B 2 14 ? 14.562 23.750 59.180 1.00 13.80 178 LEU B CA 1
ATOM 504 C C . LEU B 2 14 ? 13.225 23.355 58.551 1.00 13.14 178 LEU B C 1
ATOM 505 O O . LEU B 2 14 ? 13.139 23.112 57.342 1.00 11.27 178 LEU B O 1
ATOM 510 N N . GLU B 2 15 ? 12.183 23.302 59.379 1.00 11.36 179 GLU B N 1
ATOM 511 C CA . GLU B 2 15 ? 10.854 22.923 58.909 1.00 10.36 179 GLU B CA 1
ATOM 512 C C . GLU B 2 15 ? 10.329 23.915 57.889 1.00 9.97 179 GLU B C 1
ATOM 513 O O . GLU B 2 15 ? 9.758 23.523 56.876 1.00 8.59 179 GLU B O 1
ATOM 519 N N . ALA B 2 16 ? 10.513 25.202 58.163 1.00 10.29 180 ALA B N 1
ATOM 520 C CA . ALA B 2 16 ? 10.047 26.237 57.246 1.00 11.54 180 ALA B CA 1
ATOM 521 C C . ALA B 2 16 ? 10.761 26.103 55.912 1.00 11.27 180 ALA B C 1
ATOM 522 O O . ALA B 2 16 ? 10.160 26.302 54.862 1.00 12.08 180 ALA B O 1
ATOM 524 N N . ASP B 2 17 ? 12.046 25.770 55.964 1.00 10.67 181 ASP B N 1
ATOM 525 C CA . ASP B 2 17 ? 12.857 25.608 54.764 1.00 10.71 181 ASP B CA 1
ATOM 526 C C . ASP B 2 17 ? 12.440 24.361 53.988 1.00 11.11 181 ASP B C 1
ATOM 527 O O . ASP B 2 17 ? 12.512 24.336 52.763 1.00 11.73 181 ASP B O 1
ATOM 532 N N . ILE B 2 18 ? 12.019 23.324 54.702 1.00 10.21 182 ILE B N 1
ATOM 533 C CA . ILE B 2 18 ? 11.573 22.095 54.058 1.00 11.23 182 ILE B CA 1
ATOM 534 C C . ILE B 2 18 ? 10.215 22.341 53.393 1.00 11.51 182 ILE B C 1
ATOM 535 O O . ILE B 2 18 ? 9.911 21.753 52.357 1.00 10.84 182 ILE B O 1
ATOM 540 N N . MET B 2 19 ? 9.404 23.221 53.981 1.00 11.73 183 MET B N 1
ATOM 541 C CA . MET B 2 19 ? 8.105 23.553 53.394 1.00 12.33 183 MET B CA 1
ATOM 542 C C . MET B 2 19 ? 8.357 24.348 52.112 1.00 11.62 183 MET B C 1
ATOM 543 O O . MET B 2 19 ? 7.676 24.155 51.101 1.00 12.07 183 MET B O 1
ATOM 548 N N . ASP B 2 20 ? 9.338 25.246 52.165 1.00 9.75 184 ASP B N 1
ATOM 549 C CA . ASP B 2 20 ? 9.700 26.062 51.007 1.00 9.54 184 ASP B CA 1
ATOM 550 C C . ASP B 2 20 ? 10.133 25.169 49.849 1.00 9.64 184 ASP B C 1
ATOM 551 O O . ASP B 2 20 ? 9.790 25.424 48.693 1.00 9.83 184 ASP B O 1
ATOM 556 N N . ILE B 2 21 ? 10.887 24.123 50.164 1.00 8.55 185 ILE B N 1
ATOM 557 C CA . ILE B 2 21 ? 11.352 23.199 49.138 1.00 9.86 185 ILE B CA 1
ATOM 558 C C . ILE B 2 21 ? 10.167 22.447 48.560 1.00 10.55 185 ILE B C 1
ATOM 559 O O . ILE B 2 21 ? 10.100 22.221 47.356 1.00 11.30 185 ILE B O 1
ATOM 564 N N . ASN B 2 22 ? 9.229 22.062 49.418 1.00 10.52 186 ASN B N 1
ATOM 565 C CA . ASN B 2 22 ? 8.036 21.361 48.960 1.00 11.82 186 ASN B CA 1
ATOM 566 C C . ASN B 2 22 ? 7.295 22.227 47.936 1.00 11.33 186 ASN B C 1
ATOM 567 O O . ASN B 2 22 ? 6.810 21.728 46.921 1.00 9.07 186 ASN B O 1
ATOM 572 N N . GLU B 2 23 ? 7.211 23.528 48.204 1.00 11.45 187 GLU B N 1
ATOM 573 C CA . GLU B 2 23 ? 6.542 24.441 47.285 1.00 10.93 187 GLU B CA 1
ATOM 574 C C . GLU B 2 23 ? 7.323 24.609 45.979 1.00 11.63 187 GLU B C 1
ATOM 575 O O . GLU B 2 23 ? 6.731 24.862 44.934 1.00 12.40 187 GLU B O 1
ATOM 581 N N . ILE B 2 24 ? 8.645 24.474 46.028 1.00 10.87 188 ILE B N 1
ATOM 582 C CA . ILE B 2 24 ? 9.445 24.604 44.812 1.00 11.25 188 ILE B CA 1
ATOM 583 C C . ILE B 2 24 ? 9.162 23.402 43.911 1.00 10.81 188 ILE B C 1
ATOM 584 O O . ILE B 2 24 ? 9.015 23.543 42.695 1.00 9.36 188 ILE B O 1
ATOM 589 N N . PHE B 2 25 ? 9.088 22.219 44.516 1.00 11.46 189 PHE B N 1
ATOM 590 C CA . PHE B 2 25 ? 8.801 21.004 43.764 1.00 12.28 189 PHE B CA 1
ATOM 591 C C . PHE B 2 25 ? 7.437 21.138 43.110 1.00 12.18 189 PHE B C 1
ATOM 592 O O . PHE B 2 25 ? 7.270 20.798 41.939 1.00 12.60 189 PHE B O 1
ATOM 600 N N . LYS B 2 26 ? 6.463 21.636 43.871 1.00 11.29 190 LYS B N 1
ATOM 601 C CA . LYS B 2 26 ? 5.112 21.808 43.354 1.00 11.27 190 LYS B CA 1
ATOM 602 C C . LYS B 2 26 ? 5.084 22.808 42.213 1.00 12.27 190 LYS B C 1
ATOM 603 O O . LYS B 2 26 ? 4.375 22.613 41.227 1.00 12.48 190 LYS B O 1
ATOM 609 N N . ASP B 2 27 ? 5.863 23.876 42.349 1.00 12.15 191 ASP B N 1
ATOM 610 C CA . ASP B 2 27 ? 5.945 24.905 41.321 1.00 11.31 191 ASP B CA 1
ATOM 611 C C . ASP B 2 27 ? 6.560 24.297 40.055 1.00 10.55 191 ASP B C 1
ATOM 612 O O . ASP B 2 27 ? 6.020 24.442 38.957 1.00 11.38 191 ASP B O 1
ATOM 617 N N . LEU B 2 28 ? 7.682 23.607 40.219 1.00 10.35 192 LEU B N 1
ATOM 618 C CA . LEU B 2 28 ? 8.358 22.956 39.101 1.00 11.01 192 LEU B CA 1
ATOM 619 C C . LEU B 2 28 ? 7.408 21.940 38.476 1.00 10.53 192 LEU B C 1
ATOM 620 O O . LEU B 2 28 ? 7.263 21.873 37.253 1.00 11.82 192 LEU B O 1
ATOM 625 N N . GLY B 2 29 ? 6.758 21.152 39.326 1.00 10.34 193 GLY B N 1
ATOM 626 C CA . GLY B 2 29 ? 5.831 20.146 38.843 1.00 10.09 193 GLY B CA 1
ATOM 627 C C . GLY B 2 29 ? 4.683 20.721 38.038 1.00 11.08 193 GLY B C 1
ATOM 628 O O . GLY B 2 29 ? 4.304 20.170 37.003 1.00 10.43 193 GLY B O 1
ATOM 629 N N . MET B 2 30 ? 4.121 21.828 38.516 1.00 12.47 194 MET B N 1
ATOM 630 C CA . MET B 2 30 ? 3.000 22.475 37.838 1.00 13.85 194 MET B CA 1
ATOM 631 C C . MET B 2 30 ? 3.388 22.943 36.446 1.00 12.45 194 MET B C 1
ATOM 632 O O . MET B 2 30 ? 2.658 22.726 35.487 1.00 12.03 194 MET B O 1
ATOM 637 N N . MET B 2 31 ? 4.541 23.585 36.332 1.00 11.32 195 MET B N 1
ATOM 638 C CA . MET B 2 31 ? 4.969 24.085 35.037 1.00 12.40 195 MET B CA 1
ATOM 639 C C . MET B 2 31 ? 5.354 22.988 34.057 1.00 11.65 195 MET B C 1
ATOM 640 O O . MET B 2 31 ? 5.132 23.123 32.857 1.00 11.83 195 MET B O 1
ATOM 645 N N . ILE B 2 32 ? 5.930 21.903 34.564 1.00 11.96 196 ILE B N 1
ATOM 646 C CA . ILE B 2 32 ? 6.300 20.786 33.705 1.00 10.85 196 ILE B CA 1
ATOM 647 C C . ILE B 2 32 ? 5.031 20.198 33.093 1.00 11.41 196 ILE B C 1
ATOM 648 O O . ILE B 2 32 ? 4.975 19.916 31.894 1.00 13.09 196 ILE B O 1
ATOM 653 N N . HIS B 2 33 ? 4.004 20.040 33.923 1.00 11.71 197 HIS B N 1
ATOM 654 C CA . HIS B 2 33 ? 2.722 19.486 33.495 1.00 12.29 197 HIS B CA 1
ATOM 655 C C . HIS B 2 33 ? 2.027 20.374 32.452 1.00 14.26 197 HIS B C 1
ATOM 656 O O . HIS B 2 33 ? 1.535 19.883 31.435 1.00 13.50 197 HIS B O 1
ATOM 663 N N . GLU B 2 34 ? 1.989 21.681 32.704 1.00 13.98 198 GLU B N 1
ATOM 664 C CA . GLU B 2 34 ? 1.358 22.605 31.770 1.00 15.97 198 GLU B CA 1
ATOM 665 C C . GLU B 2 34 ? 2.123 22.704 30.449 1.00 15.22 198 GLU B C 1
ATOM 666 O O . GLU B 2 34 ? 1.524 22.845 29.379 1.00 14.10 198 GLU B O 1
ATOM 672 N N . GLN B 2 35 ? 3.447 22.630 30.522 1.00 12.97 199 GLN B N 1
ATOM 673 C CA . GLN B 2 35 ? 4.258 22.697 29.320 1.00 13.29 199 GLN B CA 1
ATOM 674 C C . GLN B 2 35 ? 4.018 21.461 28.475 1.00 14.04 199 GLN B C 1
ATOM 675 O O . GLN B 2 35 ? 4.386 21.427 27.299 1.00 14.14 199 GLN B O 1
ATOM 681 N N . GLY B 2 36 ? 3.392 20.451 29.073 1.00 14.01 200 GLY B N 1
ATOM 682 C CA . GLY B 2 36 ? 3.071 19.244 28.331 1.00 15.15 200 GLY B CA 1
ATOM 683 C C . GLY B 2 36 ? 2.153 19.568 27.156 1.00 16.11 200 GLY B C 1
ATOM 684 O O . GLY B 2 36 ? 2.219 18.917 26.110 1.00 15.71 200 GLY B O 1
ATOM 685 N N . ASP B 2 37 ? 1.296 20.574 27.327 1.00 15.86 201 ASP B N 1
ATOM 686 C CA . ASP B 2 37 ? 0.373 20.992 26.268 1.00 17.67 201 ASP B CA 1
ATOM 687 C C . ASP B 2 37 ? 1.146 21.554 25.086 1.00 16.23 201 ASP B C 1
ATOM 688 O O . ASP B 2 37 ? 0.785 21.324 23.936 1.00 17.86 201 ASP B O 1
ATOM 693 N N . VAL B 2 38 ? 2.193 22.317 25.379 1.00 14.35 202 VAL B N 1
ATOM 694 C CA . VAL B 2 38 ? 3.018 22.919 24.339 1.00 13.95 202 VAL B CA 1
ATOM 695 C C . VAL B 2 38 ? 3.702 21.808 23.541 1.00 13.83 202 VAL B C 1
ATOM 696 O O . VAL B 2 38 ? 3.735 21.846 22.312 1.00 13.57 202 VAL B O 1
ATOM 700 N N . ILE B 2 39 ? 4.230 20.811 24.245 1.00 13.54 203 ILE B N 1
ATOM 701 C CA . ILE B 2 39 ? 4.895 19.688 23.594 1.00 14.13 203 ILE B CA 1
ATOM 702 C C . ILE B 2 39 ? 3.889 18.912 22.741 1.00 15.20 203 ILE B C 1
ATOM 703 O O . ILE B 2 39 ? 4.219 18.459 21.645 1.00 14.10 203 ILE B O 1
ATOM 708 N N . ASP B 2 40 ? 2.661 18.773 23.243 1.00 16.73 204 ASP B N 1
ATOM 709 C CA . ASP B 2 40 ? 1.600 18.080 22.498 1.00 18.29 204 ASP B CA 1
ATOM 710 C C . ASP B 2 40 ? 1.374 18.786 21.155 1.00 17.68 204 ASP B C 1
ATOM 711 O O . ASP B 2 40 ? 1.214 18.138 20.119 1.00 17.31 204 ASP B O 1
ATOM 716 N N . SER B 2 41 ? 1.357 20.117 21.191 1.00 16.84 205 SER B N 1
ATOM 717 C CA . SER B 2 41 ? 1.154 20.935 20.000 1.00 17.46 205 SER B CA 1
ATOM 718 C C . SER B 2 41 ? 2.324 20.821 19.038 1.00 17.13 205 SER B C 1
ATOM 719 O O . SER B 2 41 ? 2.129 20.798 17.823 1.00 16.93 205 SER B O 1
ATOM 722 N N . ILE B 2 42 ? 3.536 20.770 19.584 1.00 15.55 206 ILE B N 1
ATOM 723 C CA . ILE B 2 42 ? 4.746 20.652 18.776 1.00 15.58 206 ILE B CA 1
ATOM 724 C C . ILE B 2 42 ? 4.716 19.330 18.020 1.00 17.15 206 ILE B C 1
ATOM 725 O O . ILE B 2 42 ? 4.971 19.271 16.813 1.00 16.05 206 ILE B O 1
ATOM 730 N N . GLU B 2 43 ? 4.391 18.268 18.744 1.00 16.49 207 GLU B N 1
ATOM 731 C CA . GLU B 2 43 ? 4.317 16.951 18.152 1.00 17.82 207 GLU B CA 1
ATOM 732 C C . GLU B 2 43 ? 3.245 16.904 17.059 1.00 18.03 207 GLU B C 1
ATOM 733 O O . GLU B 2 43 ? 3.468 16.338 15.983 1.00 17.25 207 GLU B O 1
ATOM 739 N N . ALA B 2 44 ? 2.092 17.512 17.339 1.00 16.65 208 ALA B N 1
ATOM 740 C CA . ALA B 2 44 ? 0.975 17.544 16.398 1.00 17.48 208 ALA B CA 1
ATOM 741 C C . ALA B 2 44 ? 1.300 18.295 15.109 1.00 18.12 208 ALA B C 1
ATOM 742 O O . ALA B 2 44 ? 0.935 17.848 14.019 1.00 18.11 208 ALA B O 1
ATOM 744 N N . ASN B 2 45 ? 1.967 19.442 15.229 1.00 16.93 209 ASN B N 1
ATOM 745 C CA . ASN B 2 45 ? 2.326 20.218 14.048 1.00 16.16 209 ASN B CA 1
ATOM 746 C C . ASN B 2 45 ? 3.309 19.448 13.184 1.00 15.53 209 ASN B C 1
ATOM 747 O O . ASN B 2 45 ? 3.252 19.515 11.954 1.00 16.07 209 ASN B O 1
ATOM 752 N N . VAL B 2 46 ? 4.208 18.709 13.825 1.00 14.30 210 VAL B N 1
ATOM 753 C CA . VAL B 2 46 ? 5.186 17.936 13.079 1.00 15.01 21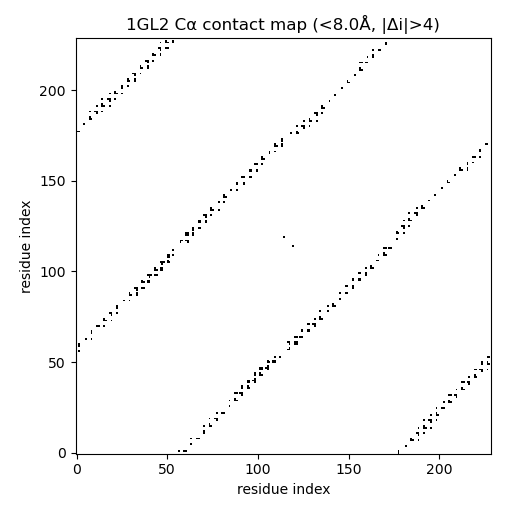0 VAL B CA 1
ATOM 754 C C . VAL B 2 46 ? 4.535 16.738 12.395 1.00 15.39 210 VAL B C 1
ATOM 755 O O . VAL B 2 46 ? 4.844 16.446 11.244 1.00 13.48 210 VAL B O 1
ATOM 759 N N . GLU B 2 47 ? 3.632 16.054 13.093 1.00 16.04 211 GLU B N 1
ATOM 760 C CA . GLU B 2 47 ? 2.957 14.896 12.510 1.00 18.36 211 GLU B CA 1
ATOM 761 C C . GLU B 2 47 ? 2.117 15.332 11.318 1.00 18.38 211 GLU B C 1
ATOM 762 O O . GLU B 2 47 ? 2.028 14.629 10.309 1.00 19.34 211 GLU B O 1
ATOM 768 N N . SER B 2 48 ? 1.496 16.496 11.454 1.00 17.02 212 SER B N 1
ATOM 769 C CA . SER B 2 48 ? 0.667 17.067 10.410 1.00 17.51 212 SER B CA 1
ATOM 770 C C . SER B 2 48 ? 1.537 17.448 9.208 1.00 17.50 212 SER B C 1
ATOM 771 O O . SER B 2 48 ? 1.175 17.203 8.060 1.00 17.41 212 SER B O 1
ATOM 774 N N . ALA B 2 49 ? 2.687 18.054 9.475 1.00 17.26 213 ALA B N 1
ATOM 775 C CA . ALA B 2 49 ? 3.596 18.433 8.404 1.00 17.77 213 ALA B CA 1
ATOM 776 C C . ALA B 2 49 ? 4.051 17.169 7.672 1.00 17.59 213 ALA B C 1
ATOM 777 O O . ALA B 2 49 ? 4.186 17.164 6.451 1.00 18.81 213 ALA B O 1
ATOM 779 N N . GLU B 2 50 ? 4.269 16.096 8.427 1.00 17.23 214 GLU B N 1
ATOM 780 C CA . GLU B 2 50 ? 4.702 14.818 7.867 1.00 18.40 214 GLU B CA 1
ATOM 781 C C . GLU B 2 50 ? 3.681 14.219 6.902 1.00 19.05 214 GLU B C 1
ATOM 782 O O . GLU B 2 50 ? 4.045 13.758 5.818 1.00 18.34 214 GLU B O 1
ATOM 788 N N . VAL B 2 51 ? 2.408 14.216 7.290 1.00 18.77 215 VAL B N 1
ATOM 789 C CA . VAL B 2 51 ? 1.379 13.662 6.421 1.00 19.80 215 VAL B CA 1
ATOM 790 C C . VAL B 2 51 ? 1.195 14.502 5.161 1.00 18.67 215 VAL B C 1
ATOM 791 O O . VAL B 2 51 ? 0.985 13.959 4.081 1.00 19.29 215 VAL B O 1
ATOM 795 N N . HIS B 2 52 ? 1.289 15.820 5.300 1.00 17.64 216 HIS B N 1
ATOM 796 C CA . HIS B 2 52 ? 1.137 16.725 4.164 1.00 18.07 216 HIS B CA 1
ATOM 797 C C . HIS B 2 52 ? 2.207 16.505 3.108 1.00 17.78 216 HIS B C 1
ATOM 798 O O . HIS B 2 52 ? 1.927 16.578 1.910 1.00 15.94 216 HIS B O 1
ATOM 805 N N . VAL B 2 53 ? 3.436 16.258 3.557 1.00 16.92 217 VAL B N 1
ATOM 806 C CA . VAL B 2 53 ? 4.552 16.006 2.646 1.00 17.17 217 VAL B CA 1
ATOM 807 C C . VAL B 2 53 ? 4.275 14.681 1.935 1.00 18.64 217 VAL B C 1
ATOM 808 O O . VAL B 2 53 ? 4.500 14.550 0.732 1.00 18.12 217 VAL B O 1
ATOM 812 N N . GLN B 2 54 ? 3.774 13.705 2.688 1.00 19.60 218 GLN B N 1
ATOM 813 C CA . GLN B 2 54 ? 3.439 12.401 2.130 1.00 21.72 218 GLN B CA 1
ATOM 814 C C . GLN B 2 54 ? 2.302 12.531 1.122 1.00 20.79 218 GLN B C 1
ATOM 815 O O . GLN B 2 54 ? 2.348 11.942 0.050 1.00 21.38 218 GLN B O 1
ATOM 821 N N . GLN B 2 55 ? 1.288 13.313 1.463 1.00 21.47 219 GLN B N 1
ATOM 822 C CA . GLN B 2 55 ? 0.161 13.522 0.558 1.00 22.98 219 GLN B CA 1
ATOM 823 C C . GLN B 2 55 ? 0.625 14.280 -0.684 1.00 23.04 219 GLN B C 1
ATOM 824 O O . GLN B 2 55 ? 0.200 13.980 -1.801 1.00 24.01 219 GLN B O 1
ATOM 830 N N . ALA B 2 56 ? 1.504 15.259 -0.482 1.00 21.78 220 ALA B N 1
ATOM 831 C CA . ALA B 2 56 ? 2.035 16.056 -1.582 1.00 20.45 220 ALA B CA 1
ATOM 832 C C . ALA B 2 56 ? 2.813 15.177 -2.559 1.00 19.86 220 ALA B C 1
ATOM 833 O O . ALA B 2 56 ? 2.693 15.337 -3.774 1.00 18.09 220 ALA B O 1
ATOM 835 N N . ASN B 2 57 ? 3.615 14.252 -2.037 1.00 18.51 221 ASN B N 1
ATOM 836 C CA . ASN B 2 57 ? 4.373 13.375 -2.916 1.00 19.13 221 ASN B CA 1
ATOM 837 C C . ASN B 2 57 ? 3.453 12.436 -3.692 1.00 19.84 221 ASN B C 1
ATOM 838 O O . ASN B 2 57 ? 3.748 12.087 -4.835 1.00 17.65 221 ASN B O 1
ATOM 843 N N . GLN B 2 58 ? 2.347 12.024 -3.072 1.00 20.43 222 GLN B N 1
ATOM 844 C CA . GLN B 2 58 ? 1.389 11.149 -3.744 1.00 22.23 222 GLN B CA 1
ATOM 845 C C . GLN B 2 58 ? 0.915 11.894 -4.983 1.00 21.40 222 GLN B C 1
ATOM 846 O O . GLN B 2 58 ? 0.862 11.336 -6.078 1.00 21.98 222 GLN B O 1
ATOM 852 N N . GLN B 2 59 ? 0.580 13.165 -4.794 1.00 20.38 223 GLN B N 1
ATOM 853 C CA . GLN B 2 59 ? 0.124 14.018 -5.881 1.00 20.50 223 GLN B CA 1
ATOM 854 C C . GLN B 2 59 ? 1.180 14.184 -6.965 1.00 20.59 223 GLN B C 1
ATOM 855 O O . GLN B 2 59 ? 0.906 13.944 -8.133 1.00 21.04 223 GLN B O 1
ATOM 861 N N . LEU B 2 60 ? 2.383 14.609 -6.583 1.00 21.95 224 LEU B N 1
ATOM 862 C CA . LEU B 2 60 ? 3.469 14.806 -7.549 1.00 20.96 224 LEU B CA 1
ATOM 863 C C . LEU B 2 60 ? 3.747 13.513 -8.310 1.00 21.84 224 LEU B C 1
ATOM 864 O O . LEU B 2 60 ? 3.926 13.526 -9.526 1.00 22.71 224 LEU B O 1
ATOM 869 N N . SER B 2 61 ? 3.772 12.399 -7.588 1.00 21.86 225 SER B N 1
ATOM 870 C CA . SER B 2 61 ? 4.018 11.097 -8.186 1.00 24.88 225 SER B CA 1
ATOM 871 C C . SER B 2 61 ? 2.941 10.753 -9.229 1.00 26.55 225 SER B C 1
ATOM 872 O O . SER B 2 61 ? 3.203 10.047 -10.203 1.00 26.64 225 SER B O 1
ATOM 875 N N . ARG B 2 62 ? 1.730 11.259 -9.020 1.00 27.96 226 ARG B N 1
ATOM 876 C CA . ARG B 2 62 ? 0.627 11.011 -9.946 1.00 29.37 226 ARG B CA 1
ATOM 877 C C . ARG B 2 62 ? 0.758 11.911 -11.175 1.00 29.56 226 ARG B C 1
ATOM 878 O O . ARG B 2 62 ? 0.406 11.517 -12.286 1.00 29.81 226 ARG B O 1
ATOM 880 N N . ALA B 2 63 ? 1.267 13.122 -10.963 1.00 30.37 227 ALA B N 1
ATOM 881 C CA . ALA B 2 63 ? 1.451 14.088 -12.041 1.00 30.44 227 ALA B CA 1
ATOM 882 C C . ALA B 2 63 ? 2.618 13.685 -12.928 1.00 31.40 227 ALA B C 1
ATOM 883 O O . ALA B 2 63 ? 2.708 14.113 -14.076 1.00 32.90 227 ALA B O 1
ATOM 885 N N . ALA B 2 64 ? 3.513 12.864 -12.389 1.00 32.17 228 ALA B N 1
ATOM 886 C CA . ALA B 2 64 ? 4.677 12.399 -13.135 1.00 33.11 228 ALA B CA 1
ATOM 887 C C . ALA B 2 64 ? 4.279 11.347 -14.167 1.00 33.62 228 ALA B C 1
ATOM 889 N N . MET C 3 4 ? 7.442 14.959 74.791 1.00 29.92 139 MET C N 1
ATOM 890 C CA . MET C 3 4 ? 7.485 15.657 73.478 1.00 29.10 139 MET C CA 1
ATOM 891 C C . MET C 3 4 ? 7.580 17.170 73.637 1.00 27.66 139 MET C C 1
ATOM 892 O O . MET C 3 4 ? 7.117 17.740 74.631 1.00 27.83 139 MET C O 1
ATOM 897 N N . ASN C 3 5 ? 8.170 17.819 72.641 1.00 24.48 140 ASN C N 1
ATOM 898 C CA . ASN C 3 5 ? 8.330 19.263 72.671 1.00 23.45 140 ASN C CA 1
ATOM 899 C C . ASN C 3 5 ? 8.246 19.848 71.267 1.00 22.55 140 ASN C C 1
ATOM 900 O O . ASN C 3 5 ? 8.012 19.128 70.295 1.00 20.74 140 ASN C O 1
ATOM 905 N N . ARG C 3 6 ? 8.450 21.157 71.168 1.00 20.79 141 ARG C N 1
ATOM 906 C CA . ARG C 3 6 ? 8.391 21.846 69.885 1.00 19.43 141 ARG C CA 1
ATOM 907 C C . ARG C 3 6 ? 9.321 21.222 68.842 1.00 19.31 141 ARG C C 1
ATOM 908 O O . ARG C 3 6 ? 8.981 21.161 67.659 1.00 19.11 141 ARG C O 1
ATOM 916 N N . ALA C 3 7 ? 10.487 20.752 69.280 1.00 18.40 142 ALA C N 1
ATOM 917 C CA . ALA C 3 7 ? 11.461 20.151 68.369 1.00 17.40 142 ALA C CA 1
ATOM 918 C C . ALA C 3 7 ? 11.007 18.797 67.814 1.00 16.96 142 ALA C C 1
ATOM 919 O O . ALA C 3 7 ? 11.038 18.575 66.604 1.00 15.82 142 ALA C O 1
ATOM 921 N N . THR C 3 8 ? 10.583 17.897 68.696 1.00 16.81 143 THR C N 1
ATOM 922 C CA . THR C 3 8 ? 10.144 16.578 68.267 1.00 16.52 143 THR C CA 1
ATOM 923 C C . THR C 3 8 ? 8.966 16.667 67.303 1.00 16.88 143 THR C C 1
ATOM 924 O O . THR C 3 8 ? 8.941 15.974 66.285 1.00 15.46 143 THR C O 1
ATOM 928 N N . GLN C 3 9 ? 7.994 17.524 67.617 1.00 15.78 144 GLN C N 1
ATOM 929 C CA . GLN C 3 9 ? 6.820 17.680 66.766 1.00 15.32 144 GLN C CA 1
ATOM 930 C C . GLN C 3 9 ? 7.169 18.333 65.429 1.00 14.47 144 GLN C C 1
ATOM 931 O O . GLN C 3 9 ? 6.602 17.984 64.394 1.00 13.61 144 GLN C O 1
ATOM 937 N N . SER C 3 10 ? 8.112 19.269 65.447 1.00 12.92 145 SER C N 1
ATOM 938 C CA . SER C 3 10 ? 8.528 19.920 64.213 1.00 13.15 145 SER C CA 1
ATOM 939 C C . SER C 3 10 ? 9.233 18.894 63.313 1.00 12.97 145 SER C C 1
ATOM 940 O O . SER C 3 10 ? 9.002 18.858 62.109 1.00 12.44 145 SER C O 1
ATOM 943 N N . ILE C 3 11 ? 10.089 18.060 63.898 1.00 12.21 146 ILE C N 1
ATOM 944 C CA . ILE C 3 11 ? 10.798 17.034 63.128 1.00 13.15 146 ILE C CA 1
ATOM 945 C C . ILE C 3 11 ? 9.816 16.075 62.459 1.00 13.69 146 ILE C C 1
ATOM 946 O O . ILE C 3 11 ? 10.018 15.653 61.319 1.00 13.82 146 ILE C O 1
ATOM 951 N N . GLU C 3 12 ? 8.748 15.740 63.172 1.00 13.46 147 GLU C N 1
ATOM 952 C CA . GLU C 3 12 ? 7.733 14.835 62.658 1.00 14.72 147 GLU C CA 1
ATOM 953 C C . GLU C 3 12 ? 7.007 15.448 61.466 1.00 14.63 147 GLU C C 1
ATOM 954 O O . GLU C 3 12 ? 6.753 14.771 60.474 1.00 14.56 147 GLU C O 1
ATOM 960 N N . ARG C 3 13 ? 6.659 16.727 61.571 1.00 13.12 148 ARG C N 1
ATOM 961 C CA . ARG C 3 13 ? 5.973 17.405 60.480 1.00 13.03 148 ARG C CA 1
ATOM 962 C C . ARG C 3 13 ? 6.887 17.488 59.260 1.00 12.45 148 ARG C C 1
ATOM 963 O O . ARG C 3 13 ? 6.443 17.270 58.135 1.00 13.09 148 ARG C O 1
ATOM 971 N N . SER C 3 14 ? 8.162 17.797 59.482 1.00 13.33 149 SER C N 1
ATOM 972 C CA . SER C 3 14 ? 9.134 17.873 58.387 1.00 12.75 149 SER C CA 1
ATOM 973 C C . SER C 3 14 ? 9.236 16.520 57.680 1.00 12.93 149 SER C C 1
ATOM 974 O O . SER C 3 14 ? 9.377 16.444 56.462 1.00 11.99 149 SER C O 1
ATOM 977 N N . HIS C 3 15 ? 9.185 15.456 58.469 1.00 13.02 150 HIS C N 1
ATOM 978 C CA . HIS C 3 15 ? 9.266 14.096 57.955 1.00 14.39 150 HIS C CA 1
ATOM 979 C C . HIS C 3 15 ? 8.117 13.889 56.969 1.00 15.30 150 HIS C C 1
ATOM 980 O O . HIS C 3 15 ? 8.309 13.450 55.834 1.00 14.64 150 HIS C O 1
ATOM 987 N N . ARG C 3 16 ? 6.923 14.238 57.428 1.00 14.82 151 ARG C N 1
ATOM 988 C CA . ARG C 3 16 ? 5.696 14.116 56.662 1.00 15.14 151 ARG C CA 1
ATOM 989 C C . ARG C 3 16 ? 5.741 14.948 55.369 1.00 16.00 151 ARG C C 1
ATOM 990 O O . ARG C 3 16 ? 5.371 14.469 54.290 1.00 13.30 151 ARG C O 1
ATOM 998 N N . ILE C 3 17 ? 6.201 16.192 55.482 1.00 13.71 152 ILE C N 1
ATOM 999 C CA . ILE C 3 17 ? 6.277 17.083 54.329 1.00 12.61 152 ILE C CA 1
ATOM 1000 C C . ILE C 3 17 ? 7.357 16.644 53.347 1.00 11.46 152 ILE C C 1
ATOM 1001 O O . ILE C 3 17 ? 7.141 16.647 52.134 1.00 10.69 152 ILE C O 1
ATOM 1006 N N . ALA C 3 18 ? 8.516 16.265 53.876 1.00 9.74 153 ALA C N 1
ATOM 1007 C CA . ALA C 3 18 ? 9.637 15.832 53.049 1.00 11.42 153 ALA C CA 1
ATOM 1008 C C . ALA C 3 18 ? 9.316 14.576 52.240 1.00 11.84 153 ALA C C 1
ATOM 1009 O O . ALA C 3 18 ? 9.813 14.411 51.124 1.00 11.03 153 ALA C O 1
ATOM 1011 N N . THR C 3 19 ? 8.496 13.695 52.810 1.00 11.73 154 THR C N 1
ATOM 1012 C CA . THR C 3 19 ? 8.089 12.463 52.137 1.00 11.87 154 THR C CA 1
ATOM 1013 C C . THR C 3 19 ? 7.205 12.810 50.936 1.00 12.21 154 THR C C 1
ATOM 1014 O O . THR C 3 19 ? 7.374 12.265 49.842 1.00 10.64 154 THR C O 1
ATOM 1018 N N . GLU C 3 20 ? 6.267 13.728 51.143 1.00 12.18 155 GLU C N 1
ATOM 1019 C CA . GLU C 3 20 ? 5.374 14.160 50.074 1.00 13.46 155 GLU C CA 1
ATOM 1020 C C . GLU C 3 20 ? 6.191 14.786 48.948 1.00 13.29 155 GLU C C 1
ATOM 1021 O O . GLU C 3 20 ? 5.907 14.572 47.768 1.00 14.11 155 GLU C O 1
ATOM 1027 N N . THR C 3 21 ? 7.205 15.566 49.319 1.00 12.80 156 THR C N 1
ATOM 1028 C CA . THR C 3 21 ? 8.082 16.213 48.341 1.00 11.50 156 THR C CA 1
ATOM 1029 C C . THR C 3 21 ? 8.794 15.165 47.481 1.00 10.88 156 THR C C 1
ATOM 1030 O O . THR C 3 21 ? 8.876 15.311 46.261 1.00 8.54 156 THR C O 1
ATOM 1034 N N . ASP C 3 22 ? 9.304 14.111 48.118 1.00 10.50 157 ASP C N 1
ATOM 1035 C CA . ASP C 3 22 ? 9.993 13.041 47.392 1.00 12.42 157 ASP C CA 1
ATOM 1036 C C . ASP C 3 22 ? 9.048 12.383 46.400 1.00 11.02 157 ASP C C 1
ATOM 1037 O O . ASP C 3 22 ? 9.457 12.007 45.301 1.00 10.81 157 ASP C O 1
ATOM 1042 N N . GLN C 3 23 ? 7.791 12.225 46.809 1.00 9.80 158 GLN C N 1
ATOM 1043 C CA . GLN C 3 23 ? 6.772 11.622 45.961 1.00 10.35 158 GLN C CA 1
ATOM 1044 C C . GLN C 3 23 ? 6.468 12.541 44.784 1.00 10.65 158 GLN C C 1
ATOM 1045 O O . GLN C 3 23 ? 6.240 12.083 43.667 1.00 10.89 158 GLN C O 1
ATOM 1051 N N . ILE C 3 24 ? 6.482 13.844 45.023 1.00 10.78 159 ILE C N 1
ATOM 1052 C CA . ILE C 3 24 ? 6.259 14.779 43.929 1.00 11.23 159 ILE C CA 1
ATOM 1053 C C . ILE C 3 24 ? 7.477 14.644 43.013 1.00 11.36 159 ILE C C 1
ATOM 1054 O O . ILE C 3 24 ? 7.364 14.705 41.789 1.00 12.31 159 ILE C O 1
ATOM 1059 N N . GLY C 3 25 ? 8.640 14.432 43.622 1.00 10.86 160 GLY C N 1
ATOM 1060 C CA . GLY C 3 25 ? 9.859 14.261 42.855 1.00 9.83 160 GLY C CA 1
ATOM 1061 C C . GLY C 3 25 ? 9.794 13.091 41.885 1.00 10.82 160 GLY C C 1
ATOM 1062 O O . GLY C 3 25 ? 10.172 13.232 40.726 1.00 11.98 160 GLY C O 1
ATOM 1063 N N . THR C 3 26 ? 9.312 11.934 42.325 1.00 10.96 161 THR C N 1
ATOM 1064 C CA . THR C 3 26 ? 9.256 10.788 41.415 1.00 13.06 161 THR C CA 1
ATOM 1065 C C . THR C 3 26 ? 8.191 10.994 40.342 1.00 12.24 161 THR C C 1
ATOM 1066 O O . THR C 3 26 ? 8.294 10.464 39.234 1.00 12.13 161 THR C O 1
ATOM 1070 N N . GLU C 3 27 ? 7.170 11.769 40.674 1.00 10.09 162 GLU C N 1
ATOM 1071 C CA . GLU C 3 27 ? 6.115 12.064 39.721 1.00 12.82 162 GLU C CA 1
ATOM 1072 C C . GLU C 3 27 ? 6.700 12.960 38.618 1.00 13.16 162 GLU C C 1
ATOM 1073 O O . GLU C 3 27 ? 6.422 12.771 37.430 1.00 10.77 162 GLU C O 1
ATOM 1079 N N . ILE C 3 28 ? 7.528 13.921 39.022 1.00 12.82 163 ILE C N 1
ATOM 1080 C CA . ILE C 3 28 ? 8.166 14.842 38.084 1.00 12.56 163 ILE C CA 1
ATOM 1081 C C . ILE C 3 28 ? 9.114 14.103 37.154 1.00 11.71 163 ILE C C 1
ATOM 1082 O O . ILE C 3 28 ? 9.121 14.335 35.945 1.00 10.15 163 ILE C O 1
ATOM 1087 N N . ILE C 3 29 ? 9.920 13.217 37.726 1.00 11.18 164 ILE C N 1
ATOM 1088 C CA . ILE C 3 29 ? 10.878 12.458 36.939 1.00 11.49 164 ILE C CA 1
ATOM 1089 C C . ILE C 3 29 ? 10.159 11.588 35.911 1.00 12.07 164 ILE C C 1
ATOM 1090 O O . ILE C 3 29 ? 10.586 11.501 34.764 1.00 12.73 164 ILE C O 1
ATOM 1095 N N . GLU C 3 30 ? 9.058 10.965 36.314 1.00 10.41 165 GLU C N 1
ATOM 1096 C CA . GLU C 3 30 ? 8.299 10.114 35.406 1.00 12.22 165 GLU C CA 1
ATOM 1097 C C . GLU C 3 30 ? 7.694 10.933 34.270 1.00 11.68 165 GLU C C 1
ATOM 1098 O O . GLU C 3 30 ? 7.725 10.524 33.107 1.00 11.35 165 GLU C O 1
ATOM 1104 N N . GLU C 3 31 ? 7.147 12.094 34.606 1.00 10.94 166 GLU C N 1
ATOM 1105 C CA . GLU C 3 31 ? 6.527 12.934 33.597 1.00 11.07 166 GLU C CA 1
ATOM 1106 C C . GLU C 3 31 ? 7.557 13.485 32.617 1.00 10.89 166 GLU C C 1
ATOM 1107 O O . GLU C 3 31 ? 7.277 13.588 31.428 1.00 13.47 166 GLU C O 1
ATOM 1113 N N . LEU C 3 32 ? 8.749 13.826 33.095 1.00 10.31 167 LEU C N 1
ATOM 1114 C CA . LEU C 3 32 ? 9.778 14.327 32.191 1.00 10.73 167 LEU C CA 1
ATOM 1115 C C . LEU C 3 32 ? 10.220 13.201 31.251 1.00 11.22 167 LEU C C 1
ATOM 1116 O O . LEU C 3 32 ? 10.645 13.441 30.116 1.00 9.44 167 LEU C O 1
ATOM 1121 N N . GLY C 3 33 ? 10.118 11.968 31.727 1.00 10.01 168 GLY C N 1
ATOM 1122 C CA . GLY C 3 33 ? 10.495 10.843 30.894 1.00 12.46 168 GLY C CA 1
ATOM 1123 C C . GLY C 3 33 ? 9.539 10.716 29.716 1.00 13.09 168 GLY C C 1
ATOM 1124 O O . GLY C 3 33 ? 9.968 10.466 28.586 1.00 12.25 168 GLY C O 1
ATOM 1125 N N . GLU C 3 34 ? 8.245 10.888 29.975 1.00 12.20 169 GLU C N 1
ATOM 1126 C CA . GLU C 3 34 ? 7.244 10.803 28.917 1.00 12.77 169 GLU C CA 1
ATOM 1127 C C . GLU C 3 34 ? 7.443 11.937 27.918 1.00 12.34 169 GLU C C 1
ATOM 1128 O O . GLU C 3 34 ? 7.314 11.749 26.704 1.00 10.83 169 GLU C O 1
ATOM 1134 N N . GLN C 3 35 ? 7.754 13.120 28.435 1.00 11.81 170 GLN C N 1
ATOM 1135 C CA . GLN C 3 35 ? 7.955 14.282 27.581 1.00 12.05 170 GLN C CA 1
ATOM 1136 C C . GLN C 3 35 ? 9.213 14.148 26.725 1.00 12.65 170 GLN C C 1
ATOM 1137 O O . GLN C 3 35 ? 9.219 14.551 25.560 1.00 13.15 170 GLN C O 1
ATOM 1143 N N . ARG C 3 36 ? 10.273 13.577 27.293 1.00 12.18 171 ARG C N 1
ATOM 1144 C CA . ARG C 3 36 ? 11.502 13.365 26.541 1.00 13.05 171 ARG C CA 1
ATOM 1145 C C . ARG C 3 36 ? 11.198 12.460 25.349 1.00 12.22 171 ARG C C 1
ATOM 1146 O O . ARG C 3 36 ? 11.583 12.768 24.227 1.00 12.52 171 ARG C O 1
ATOM 1154 N N . ASP C 3 37 ? 10.508 11.348 25.604 1.00 11.96 172 ASP C N 1
ATOM 1155 C CA . ASP C 3 37 ? 10.160 10.387 24.553 1.00 13.90 172 ASP C CA 1
ATOM 1156 C C . ASP C 3 37 ? 9.302 11.027 23.466 1.00 14.05 172 ASP C C 1
ATOM 1157 O O . ASP C 3 37 ? 9.444 10.721 22.279 1.00 13.90 172 ASP C O 1
ATOM 1162 N N . GLN C 3 38 ? 8.405 11.908 23.889 1.00 13.69 173 GLN C N 1
ATOM 1163 C CA . GLN C 3 38 ? 7.523 12.612 22.978 1.00 14.67 173 GLN C CA 1
ATOM 1164 C C . GLN C 3 38 ? 8.361 13.504 22.049 1.00 14.06 173 GLN C C 1
ATOM 1165 O O . GLN C 3 38 ? 8.113 13.575 20.842 1.00 14.16 173 GLN C O 1
ATOM 1171 N N . LEU C 3 39 ? 9.362 14.174 22.615 1.00 12.82 174 LEU C N 1
ATOM 1172 C CA . LEU C 3 39 ? 10.246 15.032 21.834 1.00 12.28 174 LEU C CA 1
ATOM 1173 C C . LEU C 3 39 ? 11.109 14.191 20.890 1.00 12.36 174 LEU C C 1
ATOM 1174 O O . LEU C 3 39 ? 11.420 14.615 19.779 1.00 11.85 174 LEU C O 1
ATOM 1179 N N . GLU C 3 40 ? 11.493 12.995 21.324 1.00 13.21 175 GLU C N 1
ATOM 1180 C CA . GLU C 3 40 ? 12.307 12.121 20.479 1.00 14.94 175 GLU C CA 1
ATOM 1181 C C . GLU C 3 40 ? 11.471 11.567 19.323 1.00 15.41 175 GLU C C 1
ATOM 1182 O O . GLU C 3 40 ? 11.957 11.445 18.195 1.00 15.27 175 GLU C O 1
ATOM 1188 N N . ARG C 3 41 ? 10.216 11.223 19.596 1.00 14.41 176 ARG C N 1
ATOM 1189 C CA . ARG C 3 41 ? 9.356 10.724 18.536 1.00 16.88 176 ARG C CA 1
ATOM 1190 C C . ARG C 3 41 ? 9.146 11.841 17.523 1.00 17.06 176 ARG C C 1
ATOM 1191 O O . ARG C 3 41 ? 9.115 11.597 16.318 1.00 14.37 176 ARG C O 1
ATOM 1199 N N . THR C 3 42 ? 9.022 13.071 18.018 1.00 17.17 177 THR C N 1
ATOM 1200 C CA . THR C 3 42 ? 8.836 14.230 17.151 1.00 15.96 177 THR C CA 1
ATOM 1201 C C . THR C 3 42 ? 10.047 14.370 16.229 1.00 15.57 177 THR C C 1
ATOM 1202 O O . THR C 3 42 ? 9.900 14.578 15.026 1.00 16.34 177 THR C O 1
ATOM 1206 N N . LYS C 3 43 ? 11.245 14.252 16.796 1.00 13.56 178 LYS C N 1
ATOM 1207 C CA . LYS C 3 43 ? 12.467 14.358 16.011 1.00 13.39 178 LYS C CA 1
ATOM 1208 C C . LYS C 3 43 ? 12.503 13.290 14.912 1.00 13.92 178 LYS C C 1
ATOM 1209 O O . LYS C 3 43 ? 12.815 13.581 13.757 1.00 11.64 178 LYS C O 1
ATOM 1215 N N . SER C 3 44 ? 12.180 12.055 15.284 1.00 13.62 179 SER C N 1
ATOM 1216 C CA . SER C 3 44 ? 12.163 10.948 14.335 1.00 15.55 179 SER C CA 1
ATOM 1217 C C . SER C 3 44 ? 11.256 11.271 13.142 1.00 15.71 179 SER C C 1
ATOM 1218 O O . SER C 3 44 ? 11.640 11.072 11.989 1.00 15.38 179 SER C O 1
ATOM 1221 N N . ARG C 3 45 ? 10.056 11.770 13.424 1.00 15.49 180 ARG C N 1
ATOM 1222 C CA . ARG C 3 45 ? 9.103 12.128 12.371 1.00 18.04 180 ARG C CA 1
ATOM 1223 C C . ARG C 3 45 ? 9.600 13.281 11.505 1.00 17.32 180 ARG C C 1
ATOM 1224 O O . ARG C 3 45 ? 9.371 13.313 10.292 1.00 16.27 180 ARG C O 1
ATOM 1232 N N . LEU C 3 46 ? 10.273 14.235 12.136 1.00 17.83 181 LEU C N 1
ATOM 1233 C CA . LEU C 3 46 ? 10.795 15.387 11.427 1.00 17.26 181 LEU C CA 1
ATOM 1234 C C . LEU C 3 46 ? 11.909 15.010 10.445 1.00 18.49 181 LEU C C 1
ATOM 1235 O O . LEU C 3 46 ? 11.877 15.417 9.285 1.00 19.03 181 LEU C O 1
ATOM 1240 N N . VAL C 3 47 ? 12.893 14.233 10.895 1.00 17.98 182 VAL C N 1
ATOM 1241 C CA . VAL C 3 47 ? 13.990 13.840 10.007 1.00 18.08 182 VAL C CA 1
ATOM 1242 C C . VAL C 3 47 ? 13.481 12.913 8.902 1.00 18.74 182 VAL C C 1
ATOM 1243 O O . VAL C 3 47 ? 13.974 12.926 7.769 1.00 16.10 182 VAL C O 1
ATOM 1247 N N . ASN C 3 48 ? 12.478 12.117 9.240 1.00 19.20 183 ASN C N 1
ATOM 1248 C CA . ASN C 3 48 ? 11.876 11.200 8.290 1.00 20.93 183 ASN C CA 1
ATOM 1249 C C . ASN C 3 48 ? 11.260 12.034 7.158 1.00 20.85 183 ASN C C 1
ATOM 1250 O O . ASN C 3 48 ? 11.412 11.715 5.976 1.00 19.40 183 ASN C O 1
ATOM 1255 N N . THR C 3 49 ? 10.571 13.107 7.541 1.00 20.26 184 THR C N 1
ATOM 1256 C CA . THR C 3 49 ? 9.926 14.014 6.593 1.00 20.01 184 THR C CA 1
ATOM 1257 C C . THR C 3 49 ? 10.970 14.714 5.741 1.00 21.31 184 THR C C 1
ATOM 1258 O O . THR C 3 49 ? 10.776 14.934 4.545 1.00 21.05 184 THR C O 1
ATOM 1262 N N . ASN C 3 50 ? 12.076 15.075 6.375 1.00 22.19 185 ASN C N 1
ATOM 1263 C CA . ASN C 3 50 ? 13.161 15.745 5.683 1.00 22.54 185 ASN C CA 1
ATOM 1264 C C . ASN C 3 50 ? 13.655 14.835 4.550 1.00 22.06 185 ASN C C 1
ATOM 1265 O O . ASN C 3 50 ? 13.937 15.308 3.450 1.00 21.85 185 ASN C O 1
ATOM 1270 N N . GLU C 3 51 ? 13.747 13.531 4.814 1.00 20.29 186 GLU C N 1
ATOM 1271 C CA . GLU C 3 51 ? 14.205 12.595 3.794 1.00 20.17 186 GLU C CA 1
ATOM 1272 C C . GLU C 3 51 ? 13.149 12.434 2.716 1.00 19.59 186 GLU C C 1
ATOM 1273 O O . GLU C 3 51 ? 13.481 12.188 1.561 1.00 19.47 186 GLU C O 1
ATOM 1279 N N . ASN C 3 52 ? 11.880 12.567 3.098 1.00 18.58 187 ASN C N 1
ATOM 1280 C CA . ASN C 3 52 ? 10.778 12.447 2.147 1.00 18.92 187 ASN C 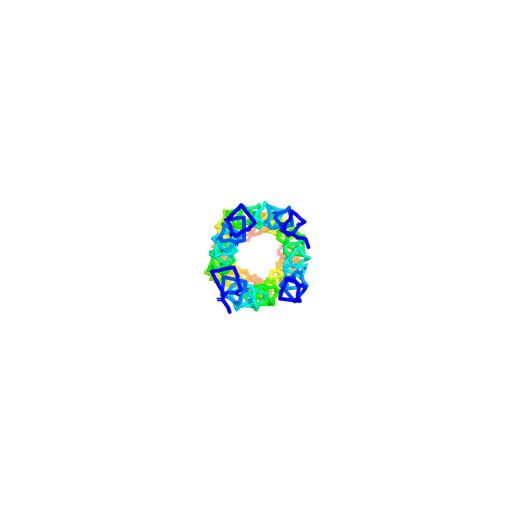CA 1
ATOM 1281 C C . ASN C 3 52 ? 10.810 13.605 1.161 1.00 19.23 187 ASN C C 1
ATOM 1282 O O . ASN C 3 52 ? 10.313 13.490 0.036 1.00 18.47 187 ASN C O 1
ATOM 1287 N N . LEU C 3 53 ? 11.395 14.721 1.587 1.00 17.91 188 LEU C N 1
ATOM 1288 C CA . LEU C 3 53 ? 11.495 15.889 0.727 1.00 18.41 188 LEU C CA 1
ATOM 1289 C C . LEU C 3 53 ? 12.555 15.664 -0.343 1.00 19.12 188 LEU C C 1
ATOM 1290 O O . LEU C 3 53 ? 12.559 16.345 -1.371 1.00 20.25 188 LEU C O 1
ATOM 1295 N N . SER C 3 54 ? 13.450 14.707 -0.103 1.00 18.65 189 SER C N 1
ATOM 1296 C CA . SER C 3 54 ? 14.481 14.380 -1.086 1.00 20.04 189 SER C CA 1
ATOM 1297 C C . SER C 3 54 ? 13.802 13.612 -2.214 1.00 19.35 189 SER C C 1
ATOM 1298 O O . SER C 3 54 ? 14.202 13.714 -3.370 1.00 18.64 189 SER C O 1
ATOM 1301 N N . LYS C 3 55 ? 12.775 12.838 -1.874 1.00 19.21 190 LYS C N 1
ATOM 1302 C CA . LYS C 3 55 ? 12.037 12.101 -2.887 1.00 20.25 190 LYS C CA 1
ATOM 1303 C C . LYS C 3 55 ? 11.202 13.101 -3.692 1.00 19.80 190 LYS C C 1
ATOM 1304 O O . LYS C 3 55 ? 10.976 12.914 -4.888 1.00 19.76 190 LYS C O 1
ATOM 1310 N N . SER C 3 56 ? 10.743 14.163 -3.032 1.00 19.11 191 SER C N 1
ATOM 1311 C CA . SER C 3 56 ? 9.964 15.203 -3.702 1.00 18.16 191 SER C CA 1
ATOM 1312 C C . SER C 3 56 ? 10.836 15.749 -4.832 1.00 19.53 191 SER C C 1
ATOM 1313 O O . SER C 3 56 ? 10.404 15.860 -5.984 1.00 17.10 191 SER C O 1
ATOM 1316 N N . ARG C 3 57 ? 12.073 16.092 -4.471 1.00 18.92 192 ARG C N 1
ATOM 1317 C CA . ARG C 3 57 ? 13.058 16.639 -5.395 1.00 18.82 192 ARG C CA 1
ATOM 1318 C C . ARG C 3 57 ? 13.280 15.694 -6.573 1.00 18.88 192 ARG C C 1
ATOM 1319 O O . ARG C 3 57 ? 13.347 16.127 -7.724 1.00 18.59 192 ARG C O 1
ATOM 1327 N N . LYS C 3 58 ? 13.389 14.403 -6.274 1.00 18.22 193 LYS C N 1
ATOM 1328 C CA . LYS C 3 58 ? 13.600 13.391 -7.296 1.00 19.23 193 LYS C CA 1
ATOM 1329 C C . LYS C 3 58 ? 12.432 13.354 -8.282 1.00 20.05 193 LYS C C 1
ATOM 1330 O O . LYS C 3 58 ? 12.631 13.338 -9.502 1.00 19.06 193 LYS C O 1
ATOM 1336 N N . ILE C 3 59 ? 11.213 13.342 -7.751 1.00 19.88 194 ILE C N 1
ATOM 1337 C CA . ILE C 3 59 ? 10.018 13.315 -8.590 1.00 20.18 194 ILE C CA 1
ATOM 1338 C C . ILE C 3 59 ? 9.927 14.574 -9.449 1.00 20.43 194 ILE C C 1
ATOM 1339 O O . ILE C 3 59 ? 9.579 14.511 -10.630 1.00 19.80 194 ILE C O 1
ATOM 1344 N N . LEU C 3 60 ? 10.232 15.721 -8.852 1.00 21.51 195 LEU C N 1
ATOM 1345 C CA . LEU C 3 60 ? 10.170 16.979 -9.583 1.00 23.35 195 LEU C CA 1
ATOM 1346 C C . LEU C 3 60 ? 11.239 17.027 -10.671 1.00 25.46 195 LEU C C 1
ATOM 1347 O O . LEU C 3 60 ? 11.035 17.625 -11.727 1.00 24.90 195 LEU C O 1
ATOM 1352 N N . ARG C 3 61 ? 12.376 16.386 -10.419 1.00 26.90 196 ARG C N 1
ATOM 1353 C CA . ARG C 3 61 ? 13.446 16.358 -11.406 1.00 29.62 196 ARG C CA 1
ATOM 1354 C C . ARG C 3 61 ? 12.992 15.609 -12.653 1.00 31.89 196 ARG C C 1
ATOM 1355 O O . ARG C 3 61 ? 13.310 16.007 -13.771 1.00 31.68 196 ARG C O 1
ATOM 1363 N N . SER C 3 62 ? 12.236 14.532 -12.458 1.00 34.70 197 SER C N 1
ATOM 1364 C CA . SER C 3 62 ? 11.744 13.734 -13.577 1.00 38.34 197 SER C CA 1
ATOM 1365 C C . SER C 3 62 ? 10.621 14.423 -14.367 1.00 40.62 197 SER C C 1
ATOM 1366 O O . SER C 3 62 ? 10.257 13.971 -15.454 1.00 40.98 197 SER C O 1
ATOM 1369 N N . MET C 3 63 ? 10.072 15.508 -13.823 1.00 43.00 198 MET C N 1
ATOM 1370 C CA . MET C 3 63 ? 9.004 16.243 -14.501 1.00 45.56 198 MET C CA 1
ATOM 1371 C C . MET C 3 63 ? 9.475 16.621 -15.903 1.00 46.64 198 MET C C 1
ATOM 1376 N N . ASP D 4 8 ? 17.026 13.207 67.219 1.00 50.97 152 ASP D N 1
ATOM 1377 C CA . ASP D 4 8 ? 17.917 12.025 67.406 1.00 51.69 152 ASP D CA 1
ATOM 1378 C C . ASP D 4 8 ? 17.636 10.997 66.314 1.00 51.62 152 ASP D C 1
ATOM 1379 O O . ASP D 4 8 ? 18.273 11.008 65.257 1.00 51.87 152 ASP D O 1
ATOM 1381 N N . ALA D 4 9 ? 16.681 10.107 66.577 1.00 50.38 153 ALA D N 1
ATOM 1382 C CA . ALA D 4 9 ? 16.301 9.082 65.612 1.00 47.93 153 ALA D CA 1
ATOM 1383 C C . ALA D 4 9 ? 15.432 9.724 64.532 1.00 47.23 153 ALA D C 1
ATOM 1384 O O . ALA D 4 9 ? 15.525 9.376 63.353 1.00 48.07 153 ALA D O 1
ATOM 1386 N N . GLY D 4 10 ? 14.587 10.665 64.949 1.00 45.69 154 GLY D N 1
ATOM 1387 C CA . GLY D 4 10 ? 13.715 11.349 64.012 1.00 41.60 154 GLY D CA 1
ATOM 1388 C C . GLY D 4 10 ? 14.524 12.099 62.975 1.00 39.17 154 GLY D C 1
ATOM 1389 O O . GLY D 4 10 ? 14.104 12.236 61.828 1.00 37.67 154 GLY D O 1
ATOM 1390 N N . LEU D 4 11 ? 15.694 12.582 63.380 1.00 37.18 155 LEU D N 1
ATOM 1391 C CA . LEU D 4 11 ? 16.567 13.312 62.474 1.00 36.14 155 LEU D CA 1
ATOM 1392 C C . LEU D 4 11 ? 17.194 12.371 61.451 1.00 35.86 155 LEU D C 1
ATOM 1393 O O . LEU D 4 11 ? 17.481 12.766 60.319 1.00 34.32 155 LEU D O 1
ATOM 1398 N N . ASP D 4 12 ? 17.400 11.123 61.857 1.00 35.94 156 ASP D N 1
ATOM 1399 C CA . ASP D 4 12 ? 18.000 10.128 60.980 1.00 35.85 156 ASP D CA 1
ATOM 1400 C C . ASP D 4 12 ? 17.060 9.782 59.832 1.00 33.46 156 ASP D C 1
ATOM 1401 O O . ASP D 4 12 ? 17.478 9.704 58.677 1.00 31.86 156 ASP D O 1
ATOM 1406 N N . ALA D 4 13 ? 15.791 9.565 60.161 1.00 31.10 157 ALA D N 1
ATOM 1407 C CA . ALA D 4 13 ? 14.796 9.236 59.153 1.00 29.81 157 ALA D CA 1
ATOM 1408 C C . ALA D 4 13 ? 14.604 10.441 58.236 1.00 28.98 157 ALA D C 1
ATOM 1409 O O . ALA D 4 13 ? 14.452 10.291 57.021 1.00 28.03 157 ALA D O 1
ATOM 1411 N N . LEU D 4 14 ? 14.623 11.635 58.827 1.00 27.48 158 LEU D N 1
ATOM 1412 C CA . LEU D 4 14 ? 14.454 12.870 58.067 1.00 25.53 158 LEU D CA 1
ATOM 1413 C C . LEU D 4 14 ? 15.660 13.096 57.162 1.00 25.05 158 LEU D C 1
ATOM 1414 O O . LEU D 4 14 ? 15.520 13.465 55.995 1.00 24.03 158 LEU D O 1
ATOM 1419 N N . SER D 4 15 ? 16.849 12.863 57.704 1.00 24.49 159 SER D N 1
ATOM 1420 C CA . SER D 4 15 ? 18.071 13.041 56.940 1.00 24.80 159 SER D CA 1
ATOM 1421 C C . SER D 4 15 ? 18.097 12.134 55.708 1.00 23.67 159 SER D C 1
ATOM 1422 O O . SER D 4 15 ? 18.543 12.538 54.635 1.00 23.84 159 SER D O 1
ATOM 1425 N N . SER D 4 16 ? 17.629 10.903 55.868 1.00 22.78 160 SER D N 1
ATOM 1426 C CA . SER D 4 16 ? 17.595 9.966 54.755 1.00 23.23 160 SER D CA 1
ATOM 1427 C C . SER D 4 16 ? 16.638 10.483 53.687 1.00 22.26 160 SER D C 1
ATOM 1428 O O . SER D 4 16 ? 16.943 10.445 52.497 1.00 20.92 160 SER D O 1
ATOM 1431 N N . ILE D 4 17 ? 15.480 10.973 54.121 1.00 22.03 161 ILE D N 1
ATOM 1432 C CA . ILE D 4 17 ? 14.483 11.495 53.192 1.00 22.30 161 ILE D CA 1
ATOM 1433 C C . ILE D 4 17 ? 15.038 12.665 52.391 1.00 22.24 161 ILE D C 1
ATOM 1434 O O . ILE D 4 17 ? 14.928 12.692 51.165 1.00 23.54 161 ILE D O 1
ATOM 1439 N N . ILE D 4 18 ? 15.644 13.626 53.077 1.00 21.51 162 ILE D N 1
ATOM 1440 C CA . ILE D 4 18 ? 16.215 14.779 52.396 1.00 21.14 162 ILE D CA 1
ATOM 1441 C C . ILE D 4 18 ? 17.336 14.334 51.464 1.00 21.64 162 ILE D C 1
ATOM 1442 O O . ILE D 4 18 ? 17.572 14.948 50.424 1.00 20.61 162 ILE D O 1
ATOM 1447 N N . SER D 4 19 ? 18.018 13.254 51.833 1.00 22.92 163 SER D N 1
ATOM 1448 C CA . SER D 4 19 ? 19.114 12.739 51.017 1.00 23.83 163 SER D CA 1
ATOM 1449 C C . SER D 4 19 ? 18.608 12.332 49.633 1.00 22.61 163 SER D C 1
ATOM 1450 O O . SER D 4 19 ? 19.260 12.615 48.624 1.00 21.34 163 SER D O 1
ATOM 1453 N N . ARG D 4 20 ? 17.452 11.669 49.586 1.00 22.57 164 ARG D N 1
ATOM 1454 C CA . ARG D 4 20 ? 16.863 11.254 48.311 1.00 23.19 164 ARG D CA 1
ATOM 1455 C C . ARG D 4 20 ? 16.548 12.485 47.470 1.00 22.47 164 ARG D C 1
ATOM 1456 O O . ARG D 4 20 ? 16.775 12.508 46.263 1.00 22.26 164 ARG D O 1
ATOM 1464 N N . GLN D 4 21 ? 16.014 13.503 48.133 1.00 22.48 165 GLN D N 1
ATOM 1465 C CA . GLN D 4 21 ? 15.641 14.755 47.495 1.00 21.59 165 GLN D CA 1
ATOM 1466 C C . GLN D 4 21 ? 16.765 15.373 46.695 1.00 22.42 165 GLN D C 1
ATOM 1467 O O . GLN D 4 21 ? 16.560 15.827 45.570 1.00 21.82 165 GLN D O 1
ATOM 1473 N N . LYS D 4 22 ? 17.955 15.393 47.284 1.00 23.76 166 LYS D N 1
ATOM 1474 C CA . LYS D 4 22 ? 19.119 15.973 46.630 1.00 26.03 166 LYS D CA 1
ATOM 1475 C C . LYS D 4 22 ? 19.484 15.246 45.343 1.00 25.70 166 LYS D C 1
ATOM 1476 O O . LYS D 4 22 ? 19.762 15.880 44.327 1.00 25.43 166 LYS D O 1
ATOM 1482 N N . GLN D 4 23 ? 19.482 13.918 45.389 1.00 25.37 167 GLN D N 1
ATOM 1483 C CA . GLN D 4 23 ? 19.819 13.120 44.216 1.00 25.83 167 GLN D CA 1
ATOM 1484 C C . GLN D 4 23 ? 18.761 13.339 43.137 1.00 24.59 167 GLN D C 1
ATOM 1485 O O . GLN D 4 23 ? 19.089 13.471 41.955 1.00 23.52 167 GLN D O 1
ATOM 1491 N N . MET D 4 24 ? 17.495 13.368 43.545 1.00 21.83 168 MET D N 1
ATOM 1492 C CA . MET D 4 24 ? 16.403 13.615 42.612 1.00 20.79 168 MET D CA 1
ATOM 1493 C C . MET D 4 24 ? 16.640 14.985 41.978 1.00 19.64 168 MET D C 1
ATOM 1494 O O . MET D 4 24 ? 16.543 15.149 40.766 1.00 18.30 168 MET D O 1
ATOM 1499 N N . GLY D 4 25 ? 16.956 15.967 42.817 1.00 18.48 169 GLY D N 1
ATOM 1500 C CA . GLY D 4 25 ? 17.204 17.302 42.320 1.00 18.54 169 GLY D CA 1
ATOM 1501 C C . GLY D 4 25 ? 18.264 17.286 41.243 1.00 18.73 169 GLY D C 1
ATOM 1502 O O . GLY D 4 25 ? 18.126 17.943 40.216 1.00 20.15 169 GLY D O 1
ATOM 1503 N N . GLN D 4 26 ? 19.322 16.518 41.466 1.00 18.57 170 GLN D N 1
ATOM 1504 C CA . GLN D 4 26 ? 20.406 16.429 40.502 1.00 20.18 170 GLN D CA 1
ATOM 1505 C C . GLN D 4 26 ? 19.995 15.713 39.219 1.00 19.08 170 GLN D C 1
ATOM 1506 O O . GLN D 4 26 ? 20.383 16.130 38.127 1.00 18.95 170 GLN D O 1
ATOM 1512 N N . GLU D 4 27 ? 19.212 14.643 39.349 1.00 18.69 171 GLU D N 1
ATOM 1513 C CA . GLU D 4 27 ? 18.739 13.886 38.187 1.00 18.52 171 GLU D CA 1
ATOM 1514 C C . GLU D 4 27 ? 17.867 14.774 37.307 1.00 16.86 171 GLU D C 1
ATOM 1515 O O . GLU D 4 27 ? 17.998 14.768 36.079 1.00 15.42 171 GLU D O 1
ATOM 1521 N N . ILE D 4 28 ? 16.974 15.526 37.951 1.00 15.18 172 ILE D N 1
ATOM 1522 C CA . ILE D 4 28 ? 16.062 16.443 37.267 1.00 13.44 172 ILE D CA 1
ATOM 1523 C C . ILE D 4 28 ? 16.865 17.496 36.494 1.00 13.65 172 ILE D C 1
ATOM 1524 O O . ILE D 4 28 ? 16.589 17.765 35.320 1.00 12.39 172 ILE D O 1
ATOM 1529 N N . GLY D 4 29 ? 17.870 18.072 37.151 1.00 13.93 173 GLY D N 1
ATOM 1530 C CA . GLY D 4 29 ? 18.695 19.074 36.506 1.00 13.68 173 GLY D CA 1
ATOM 1531 C C . GLY D 4 29 ? 19.349 18.527 35.253 1.00 15.36 173 GLY D C 1
ATOM 1532 O O . GLY D 4 29 ? 19.349 19.179 34.209 1.00 15.33 173 GLY D O 1
ATOM 1533 N N . ASN D 4 30 ? 19.913 17.327 35.354 1.00 15.51 174 ASN D N 1
ATOM 1534 C CA . ASN D 4 30 ? 20.569 16.694 34.214 1.00 16.80 174 ASN D CA 1
ATOM 1535 C C . ASN D 4 30 ? 19.564 16.424 33.098 1.00 15.10 174 ASN D C 1
ATOM 1536 O O . ASN D 4 30 ? 19.873 16.597 31.922 1.00 14.16 174 ASN D O 1
ATOM 1541 N N . GLU D 4 31 ? 18.363 15.998 33.481 1.00 14.91 175 GLU D N 1
ATOM 1542 C CA . GLU D 4 31 ? 17.306 15.700 32.520 1.00 14.89 175 GLU D CA 1
ATOM 1543 C C . GLU D 4 31 ? 16.857 16.982 31.822 1.00 15.08 175 GLU D C 1
ATOM 1544 O O . 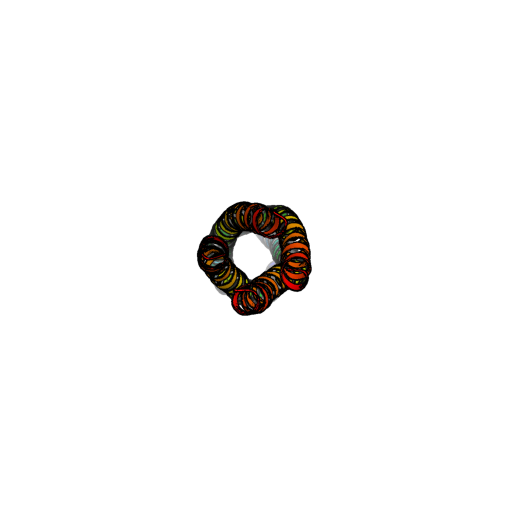GLU D 4 31 ? 16.772 17.027 30.593 1.00 14.40 175 GLU D O 1
ATOM 1550 N N . LEU D 4 32 ? 16.588 18.029 32.599 1.00 12.67 176 LEU D N 1
ATOM 1551 C CA . LEU D 4 32 ? 16.164 19.298 32.014 1.00 12.60 176 LEU D CA 1
ATOM 1552 C C . LEU D 4 32 ? 17.230 19.876 31.085 1.00 13.39 176 LEU D C 1
ATOM 1553 O O . LEU D 4 32 ? 16.915 20.396 30.015 1.00 13.24 176 LEU D O 1
ATOM 1558 N N . ASP D 4 33 ? 18.494 19.790 31.485 1.00 13.76 177 ASP D N 1
ATOM 1559 C CA . ASP D 4 33 ? 19.564 20.298 30.640 1.00 15.15 177 ASP D CA 1
ATOM 1560 C C . ASP D 4 33 ? 19.570 19.564 29.293 1.00 16.18 177 ASP D C 1
ATOM 1561 O O . ASP D 4 33 ? 19.642 20.194 28.229 1.00 15.48 177 ASP D O 1
ATOM 1566 N N . GLU D 4 34 ? 19.485 18.236 29.337 1.00 14.98 178 GLU D N 1
ATOM 1567 C CA . GLU D 4 34 ? 19.481 17.455 28.109 1.00 14.92 178 GLU D CA 1
ATOM 1568 C C . GLU D 4 34 ? 18.279 17.782 27.250 1.00 13.46 178 GLU D C 1
ATOM 1569 O O . GLU D 4 34 ? 18.400 17.881 26.030 1.00 13.35 178 GLU D O 1
ATOM 1575 N N . GLN D 4 35 ? 17.120 17.951 27.880 1.00 11.72 179 GLN D N 1
ATOM 1576 C CA . GLN D 4 35 ? 15.914 18.275 27.131 1.00 11.99 179 GLN D CA 1
ATOM 1577 C C . GLN D 4 35 ? 16.012 19.622 26.435 1.00 11.41 179 GLN D C 1
ATOM 1578 O O . GLN D 4 35 ? 15.507 19.785 25.327 1.00 10.47 179 GLN D O 1
ATOM 1584 N N . ASN D 4 36 ? 16.660 20.592 27.070 1.00 12.44 180 ASN D N 1
ATOM 1585 C CA . ASN D 4 36 ? 16.818 21.885 26.422 1.00 14.18 180 ASN D CA 1
ATOM 1586 C C . ASN D 4 36 ? 17.754 21.725 25.214 1.00 14.76 180 ASN D C 1
ATOM 1587 O O . ASN D 4 36 ? 17.644 22.462 24.234 1.00 14.87 180 ASN D O 1
ATOM 1592 N N . GLU D 4 37 ? 18.668 20.759 25.283 1.00 13.37 181 GLU D N 1
ATOM 1593 C CA . GLU D 4 37 ? 19.566 20.497 24.158 1.00 14.80 181 GLU D CA 1
ATOM 1594 C C . GLU D 4 37 ? 18.726 19.892 23.025 1.00 13.99 181 GLU D C 1
ATOM 1595 O O . GLU D 4 37 ? 18.831 20.299 21.873 1.00 15.31 181 GLU D O 1
ATOM 1601 N N . ILE D 4 38 ? 17.891 18.919 23.375 1.00 12.73 182 ILE D N 1
ATOM 1602 C CA . ILE D 4 38 ? 17.020 18.246 22.418 1.00 12.08 182 ILE D CA 1
ATOM 1603 C C . ILE D 4 38 ? 16.101 19.247 21.722 1.00 12.25 182 ILE D C 1
ATOM 1604 O O . ILE D 4 38 ? 15.887 19.176 20.511 1.00 12.06 182 ILE D O 1
ATOM 1609 N N . ILE D 4 39 ? 15.558 20.177 22.498 1.00 11.15 183 ILE D N 1
ATOM 1610 C CA . ILE D 4 39 ? 14.665 21.193 21.965 1.00 10.89 183 ILE D CA 1
ATOM 1611 C C . ILE D 4 39 ? 15.390 22.120 20.995 1.00 11.71 183 ILE D C 1
ATOM 1612 O O . ILE D 4 39 ? 14.850 22.485 19.952 1.00 12.39 183 ILE D O 1
ATOM 1617 N N . ASP D 4 40 ? 16.619 22.492 21.335 1.00 12.55 184 ASP D N 1
ATOM 1618 C CA . ASP D 4 40 ? 17.402 23.369 20.477 1.00 13.53 184 ASP D CA 1
ATOM 1619 C C . ASP D 4 40 ? 17.716 22.622 19.189 1.00 13.56 184 ASP D C 1
ATOM 1620 O O . ASP D 4 40 ? 17.674 23.194 18.101 1.00 15.10 184 ASP D O 1
ATOM 1625 N N . ASP D 4 41 ? 18.033 21.339 19.324 1.00 11.84 185 ASP D N 1
ATOM 1626 C CA . ASP D 4 41 ? 18.336 20.486 18.180 1.00 13.32 185 ASP D CA 1
ATOM 1627 C C . ASP D 4 41 ? 17.125 20.470 17.255 1.00 11.85 185 ASP D C 1
ATOM 1628 O O . ASP D 4 41 ? 17.258 20.621 16.041 1.00 11.90 185 ASP D O 1
ATOM 1633 N N . LEU D 4 42 ? 15.943 20.291 17.844 1.00 12.66 186 LEU D N 1
ATOM 1634 C CA . LEU D 4 42 ? 14.694 20.262 17.087 1.00 12.85 186 LEU D CA 1
ATOM 1635 C C . LEU D 4 42 ? 14.407 21.568 16.357 1.00 12.77 186 LEU D C 1
ATOM 1636 O O . LEU D 4 42 ? 13.960 21.554 15.212 1.00 12.90 186 LEU D O 1
ATOM 1641 N N . ALA D 4 43 ? 14.654 22.694 17.019 1.00 12.12 187 ALA D N 1
ATOM 1642 C CA . ALA D 4 43 ? 14.416 23.998 16.410 1.00 12.96 187 ALA D CA 1
ATOM 1643 C C . ALA D 4 43 ? 15.250 24.108 15.136 1.00 12.93 187 ALA D C 1
ATOM 1644 O O . ALA D 4 43 ? 14.784 24.586 14.108 1.00 12.17 187 ALA D O 1
ATOM 1646 N N . ASN D 4 44 ? 16.494 23.659 15.215 1.00 13.40 188 ASN D N 1
ATOM 1647 C CA . ASN D 4 44 ? 17.378 23.695 14.067 1.00 13.65 188 ASN D CA 1
ATOM 1648 C C . ASN D 4 44 ? 16.857 22.792 12.954 1.00 12.55 188 ASN D C 1
ATOM 1649 O O . ASN D 4 44 ? 16.869 23.176 11.791 1.00 11.54 188 ASN D O 1
ATOM 1654 N N . LEU D 4 45 ? 16.401 21.593 13.309 1.00 13.54 189 LEU D N 1
ATOM 1655 C CA . LEU D 4 45 ? 15.881 20.655 12.319 1.00 13.19 189 LEU D CA 1
ATOM 1656 C C . LEU D 4 45 ? 14.601 21.184 11.676 1.00 14.00 189 LEU D C 1
ATOM 1657 O O . LEU D 4 45 ? 14.385 21.016 10.473 1.00 13.43 189 LEU D O 1
ATOM 1662 N N . VAL D 4 46 ? 13.753 21.824 12.477 1.00 13.93 190 VAL D N 1
ATOM 1663 C CA . VAL D 4 46 ? 12.511 22.385 11.961 1.00 14.14 190 VAL D CA 1
ATOM 1664 C C . VAL D 4 46 ? 12.871 23.453 10.931 1.00 15.90 190 VAL D C 1
ATOM 1665 O O . VAL D 4 46 ? 12.391 23.428 9.797 1.00 15.55 190 VAL D O 1
ATOM 1669 N N . GLU D 4 47 ? 13.737 24.379 11.335 1.00 17.60 191 GLU D N 1
ATOM 1670 C CA . GLU D 4 47 ? 14.195 25.461 10.467 1.00 19.70 191 GLU D CA 1
ATOM 1671 C C . GLU D 4 47 ? 14.702 24.942 9.115 1.00 19.72 191 GLU D C 1
ATOM 1672 O O . GLU D 4 47 ? 14.301 25.447 8.064 1.00 18.45 191 GLU D O 1
ATOM 1678 N N . ASN D 4 48 ? 15.575 23.935 9.138 1.00 18.23 192 ASN D N 1
ATOM 1679 C CA . ASN D 4 48 ? 16.116 23.362 7.904 1.00 18.74 192 ASN D CA 1
ATOM 1680 C C . ASN D 4 48 ? 15.064 22.628 7.071 1.00 18.48 192 ASN D C 1
ATOM 1681 O O . ASN D 4 48 ? 15.069 22.709 5.845 1.00 17.85 192 ASN D O 1
ATOM 1686 N N . THR D 4 49 ? 14.176 21.896 7.735 1.00 17.41 193 THR D N 1
ATOM 1687 C CA . THR D 4 49 ? 13.140 21.160 7.028 1.00 17.45 193 THR D CA 1
ATOM 1688 C C . THR D 4 49 ? 12.168 22.156 6.417 1.00 18.47 193 THR D C 1
ATOM 1689 O O . THR D 4 49 ? 11.694 21.966 5.295 1.00 17.23 193 THR D O 1
ATOM 1693 N N . ASP D 4 50 ? 11.890 23.226 7.156 1.00 19.55 194 ASP D N 1
ATOM 1694 C CA . ASP D 4 50 ? 10.978 24.266 6.686 1.00 21.70 194 ASP D CA 1
ATOM 1695 C C . ASP D 4 50 ? 11.570 24.919 5.433 1.00 22.06 194 ASP D C 1
ATOM 1696 O O . ASP D 4 50 ? 10.837 25.309 4.521 1.00 22.79 194 ASP D O 1
ATOM 1701 N N . GLU D 4 51 ? 12.897 25.024 5.377 1.00 21.69 195 GLU D N 1
ATOM 1702 C CA . GLU D 4 51 ? 13.539 25.613 4.212 1.00 22.34 195 GLU D CA 1
ATOM 1703 C C . GLU D 4 51 ? 13.491 24.665 3.026 1.00 20.80 195 GLU D C 1
ATOM 1704 O O . GLU D 4 51 ? 13.331 25.114 1.893 1.00 21.12 195 GLU D O 1
ATOM 1710 N N . LYS D 4 52 ? 13.627 23.363 3.269 1.00 19.64 196 LYS D N 1
ATOM 1711 C CA . LYS D 4 52 ? 13.548 22.401 2.171 1.00 20.16 196 LYS D CA 1
ATOM 1712 C C . LYS D 4 52 ? 12.124 22.441 1.630 1.00 18.79 196 LYS D C 1
ATOM 1713 O O . LYS D 4 52 ? 11.903 22.373 0.423 1.00 17.75 196 LYS D O 1
ATOM 1719 N N . LEU D 4 53 ? 11.159 22.553 2.537 1.00 18.62 197 LEU D N 1
ATOM 1720 C CA . LEU D 4 53 ? 9.762 22.605 2.152 1.00 18.58 197 LEU D CA 1
ATOM 1721 C C . LEU D 4 53 ? 9.509 23.797 1.234 1.00 21.02 197 LEU D C 1
ATOM 1722 O O . LEU D 4 53 ? 8.899 23.648 0.169 1.00 20.01 197 LEU D O 1
ATOM 1727 N N . ARG D 4 54 ? 9.977 24.974 1.651 1.00 20.86 198 ARG D N 1
ATOM 1728 C CA . ARG D 4 54 ? 9.818 26.196 0.869 1.00 22.72 198 ARG D CA 1
ATOM 1729 C C . ARG D 4 54 ? 10.393 25.996 -0.530 1.00 21.46 198 ARG D C 1
ATOM 1730 O O . ARG D 4 54 ? 9.764 26.347 -1.531 1.00 22.03 198 ARG D O 1
ATOM 1738 N N . THR D 4 55 ? 11.595 25.431 -0.583 1.00 20.05 199 THR D N 1
ATOM 1739 C CA . THR D 4 55 ? 12.294 25.178 -1.838 1.00 19.55 199 THR D CA 1
ATOM 1740 C C . THR D 4 55 ? 11.528 24.242 -2.763 1.00 19.75 199 THR D C 1
ATOM 1741 O O . THR D 4 55 ? 11.420 24.499 -3.959 1.00 19.53 199 THR D O 1
ATOM 1745 N N . GLU D 4 56 ? 10.998 23.152 -2.217 1.00 19.83 200 GLU D N 1
ATOM 1746 C CA . GLU D 4 56 ? 10.248 22.212 -3.038 1.00 20.65 200 GLU D CA 1
ATOM 1747 C C . GLU D 4 56 ? 8.922 22.805 -3.507 1.00 20.96 200 GLU D C 1
ATOM 1748 O O . GLU D 4 56 ? 8.529 22.611 -4.653 1.00 20.72 200 GLU D O 1
ATOM 1754 N N . ALA D 4 57 ? 8.238 23.530 -2.625 1.00 21.33 201 ALA D N 1
ATOM 1755 C CA . ALA D 4 57 ? 6.966 24.147 -2.985 1.00 23.27 201 ALA D CA 1
ATOM 1756 C C . ALA D 4 57 ? 7.192 25.089 -4.166 1.00 25.53 201 ALA D C 1
ATOM 1757 O O . ALA D 4 57 ? 6.359 25.176 -5.074 1.00 25.48 201 ALA D O 1
ATOM 1759 N N . ARG D 4 58 ? 8.323 25.791 -4.153 1.00 26.90 202 ARG D N 1
ATOM 1760 C CA . ARG D 4 58 ? 8.662 26.710 -5.232 1.00 27.74 202 ARG D CA 1
ATOM 1761 C C . ARG D 4 58 ? 8.889 25.937 -6.524 1.00 26.54 202 ARG D C 1
ATOM 1762 O O . ARG D 4 58 ? 8.369 26.302 -7.579 1.00 26.73 202 ARG D O 1
ATOM 1770 N N . ARG D 4 59 ? 9.675 24.871 -6.443 1.00 24.93 203 ARG D N 1
ATOM 1771 C CA . ARG D 4 59 ? 9.955 24.069 -7.625 1.00 25.31 203 ARG D CA 1
ATOM 1772 C C . ARG D 4 59 ? 8.643 23.575 -8.220 1.00 24.83 203 ARG D C 1
ATOM 1773 O O . ARG D 4 59 ? 8.472 23.566 -9.441 1.00 25.12 203 ARG D O 1
ATOM 1775 N N . VAL D 4 60 ? 7.713 23.173 -7.359 1.00 25.12 204 VAL D N 1
ATOM 1776 C CA . VAL D 4 60 ? 6.427 22.679 -7.840 1.00 27.28 204 VAL D CA 1
ATOM 1777 C C . VAL D 4 60 ? 5.750 23.735 -8.698 1.00 30.05 204 VAL D C 1
ATOM 1778 O O . VAL D 4 60 ? 5.357 23.457 -9.834 1.00 32.03 204 VAL D O 1
ATOM 1782 N N . THR D 4 61 ? 5.632 24.949 -8.162 1.00 31.10 205 THR D N 1
ATOM 1783 C CA . THR D 4 61 ? 4.990 26.041 -8.887 1.00 32.59 205 THR D CA 1
ATOM 1784 C C . THR D 4 61 ? 5.675 26.368 -10.226 1.00 34.10 205 THR D C 1
ATOM 1785 O O . THR D 4 61 ? 5.016 26.807 -11.174 1.00 35.41 205 THR D O 1
ATOM 1789 N N . LEU D 4 62 ? 6.984 26.141 -10.315 1.00 34.56 206 LEU D N 1
ATOM 1790 C CA . LEU D 4 62 ? 7.725 26.437 -11.542 1.00 36.12 206 LEU D CA 1
ATOM 1791 C C . LEU D 4 62 ? 7.241 25.626 -12.744 1.00 35.99 206 LEU D C 1
#